Protein 2K2S (pdb70)

Foldseek 3Di:
DFWDFDFKDKDKAFQQKKKKKWFFFQWKWKAWAFWWIWICNLQVQWIFIAQHDDGGTDIDGHQRFPGTKMWMWHHHAFAWIKIKIKGHHPVNGTDIDIDIGHGSPGGGMIMMMIGRSPGRMGMDMGGDDDDDDDDD/DPDDDDQVVVQAQNDVFFDDKAADPVGIDHGTDPQWDWAADPVGHIYIDGDDPND

Structure (mmCIF, N/CA/C/O backbone):
data_2K2S
#
_entry.id   2K2S
#
loop_
_entity.id
_entity.type
_entity.pdbx_description
1 polymer 'Micronemal protein 1'
2 polymer 'Micronemal protein 6'
#
loop_
_atom_site.group_PDB
_atom_site.id
_atom_site.type_symbol
_atom_site.label_atom_id
_atom_site.label_alt_id
_atom_site.label_comp_id
_atom_site.label_asym_id
_atom_site.label_entity_id
_atom_site.label_seq_id
_atom_site.pdbx_PDB_ins_code
_atom_site.Cartn_x
_atom_site.Cartn_y
_atom_site.Cartn_z
_atom_site.occupancy
_atom_site.B_iso_or_equiv
_atom_site.auth_seq_id
_atom_site.auth_comp_id
_atom_site.auth_asym_id
_atom_site.auth_atom_id
_atom_site.pdbx_PDB_model_num
ATOM 1 N N . LYS A 1 1 ? -10.634 -8.930 -14.684 1.00 1.00 1 LYS A N 1
ATOM 2 C CA . LYS A 1 1 ? -10.567 -8.527 -13.263 1.00 0.75 1 LYS A CA 1
ATOM 3 C C . LYS A 1 1 ? -11.096 -9.633 -12.370 1.00 0.67 1 LYS A C 1
ATOM 4 O O . LYS A 1 1 ? -12.036 -10.342 -12.736 1.00 0.82 1 LYS A O 1
ATOM 25 N N . THR A 1 2 ? -10.494 -9.779 -11.203 1.00 0.53 2 THR A N 1
ATOM 26 C CA . THR A 1 2 ? -10.931 -10.770 -10.245 1.00 0.54 2 THR A CA 1
ATOM 27 C C . THR A 1 2 ? -11.927 -10.159 -9.281 1.00 0.54 2 THR A C 1
ATOM 28 O O . THR A 1 2 ? -11.552 -9.553 -8.293 1.00 0.72 2 THR A O 1
ATOM 39 N N . GLU A 1 3 ? -13.194 -10.319 -9.555 1.00 0.48 3 GLU A N 1
ATOM 40 C CA . GLU A 1 3 ? -14.208 -9.733 -8.711 1.00 0.47 3 GLU A CA 1
ATOM 41 C C . GLU A 1 3 ? -14.565 -10.671 -7.578 1.00 0.49 3 GLU A C 1
ATOM 42 O O . GLU A 1 3 ? -15.108 -11.755 -7.787 1.00 0.54 3 GLU A O 1
ATOM 54 N N . ILE A 1 4 ? -14.226 -10.244 -6.375 1.00 0.45 4 ILE A N 1
ATOM 55 C CA . ILE A 1 4 ? -14.378 -11.064 -5.198 1.00 0.50 4 ILE A CA 1
ATOM 56 C C . ILE A 1 4 ? -15.815 -11.016 -4.698 1.00 0.61 4 ILE A C 1
ATOM 57 O O . ILE A 1 4 ? -16.499 -12.037 -4.665 1.00 1.14 4 ILE A O 1
ATOM 73 N N . HIS A 1 5 ? -16.264 -9.816 -4.332 1.00 0.41 5 HIS A N 1
ATOM 74 C CA . HIS A 1 5 ? -17.602 -9.614 -3.777 1.00 0.46 5 HIS A CA 1
ATOM 75 C C . HIS A 1 5 ? -17.822 -10.514 -2.572 1.00 0.59 5 HIS A C 1
ATOM 76 O O . HIS A 1 5 ? -18.748 -11.325 -2.550 1.00 1.19 5 HIS A O 1
ATOM 91 N N . GLY A 1 6 ? -16.967 -10.377 -1.584 1.00 0.49 6 GLY A N 1
ATOM 92 C CA . GLY A 1 6 ? -17.070 -11.208 -0.411 1.00 0.53 6 GLY A CA 1
ATOM 93 C C . GLY A 1 6 ? -16.475 -10.529 0.796 1.00 0.72 6 GLY A C 1
ATOM 94 O O . GLY A 1 6 ? -16.377 -9.305 0.822 1.00 1.61 6 GLY A O 1
ATOM 98 N N . ASP A 1 7 ? -16.070 -11.306 1.789 1.00 0.45 7 ASP A N 1
ATOM 99 C CA . ASP A 1 7 ? -15.528 -10.737 3.020 1.00 0.40 7 ASP A CA 1
ATOM 100 C C . ASP A 1 7 ? -14.017 -10.871 3.079 1.00 0.37 7 ASP A C 1
ATOM 101 O O . ASP A 1 7 ? -13.354 -10.170 3.846 1.00 0.40 7 ASP A O 1
ATOM 110 N N . SER A 1 8 ? -13.474 -11.752 2.264 1.00 0.38 8 SER A N 1
ATOM 111 C CA . SER A 1 8 ? -12.035 -11.971 2.230 1.00 0.39 8 SER A CA 1
ATOM 112 C C . SER A 1 8 ? -11.615 -12.647 0.942 1.00 0.49 8 SER A C 1
ATOM 113 O O . SER A 1 8 ? -12.422 -13.287 0.265 1.00 0.68 8 SER A O 1
ATOM 121 N N . THR A 1 9 ? -10.351 -12.475 0.607 1.00 0.39 9 THR A N 1
ATOM 122 C CA . THR A 1 9 ? -9.788 -13.048 -0.588 1.00 0.50 9 THR A CA 1
ATOM 123 C C . THR A 1 9 ? -8.295 -13.266 -0.389 1.00 0.52 9 THR A C 1
ATOM 124 O O . THR A 1 9 ? -7.711 -12.745 0.560 1.00 0.56 9 THR A O 1
ATOM 135 N N . LYS A 1 10 ? -7.688 -14.046 -1.258 1.00 0.55 10 LYS A N 1
ATOM 136 C CA . LYS A 1 10 ? -6.267 -14.313 -1.170 1.00 0.53 10 LYS A CA 1
ATOM 137 C C . LYS A 1 10 ? -5.632 -14.319 -2.547 1.00 0.58 10 LYS A C 1
ATOM 138 O O . LYS A 1 10 ? -6.159 -14.907 -3.494 1.00 0.72 10 LYS A O 1
ATOM 157 N N . ALA A 1 11 ? -4.502 -13.652 -2.642 1.00 0.49 11 ALA A N 1
ATOM 158 C CA . ALA A 1 11 ? -3.778 -13.531 -3.886 1.00 0.48 11 ALA A CA 1
ATOM 159 C C . ALA A 1 11 ? -2.378 -14.062 -3.723 1.00 0.40 11 ALA A C 1
ATOM 160 O O . ALA A 1 11 ? -1.910 -14.285 -2.612 1.00 0.40 11 ALA A O 1
ATOM 167 N N . THR A 1 12 ? -1.712 -14.249 -4.829 1.00 0.37 12 THR A N 1
ATOM 168 C CA . THR A 1 12 ? -0.347 -14.688 -4.806 1.00 0.33 12 THR A CA 1
ATOM 169 C C . THR A 1 12 ? 0.551 -13.543 -5.210 1.00 0.30 12 THR A C 1
ATOM 170 O O . THR A 1 12 ? 0.528 -13.088 -6.355 1.00 0.34 12 THR A O 1
ATOM 181 N N . LEU A 1 13 ? 1.327 -13.077 -4.260 1.00 0.29 13 LEU A N 1
ATOM 182 C CA . LEU A 1 13 ? 2.258 -12.010 -4.502 1.00 0.31 13 LEU A CA 1
ATOM 183 C C . LEU A 1 13 ? 3.520 -12.607 -5.067 1.00 0.37 13 LEU A C 1
ATOM 184 O O . LEU A 1 13 ? 3.797 -13.787 -4.858 1.00 0.64 13 LEU A O 1
ATOM 200 N N . GLU A 1 14 ? 4.256 -11.821 -5.807 1.00 0.24 14 GLU A N 1
ATOM 201 C CA . GLU A 1 14 ? 5.532 -12.250 -6.293 1.00 0.27 14 GLU A CA 1
ATOM 202 C C . GLU A 1 14 ? 6.439 -11.059 -6.445 1.00 0.27 14 GLU A C 1
ATOM 203 O O . GLU A 1 14 ? 6.007 -9.969 -6.813 1.00 0.28 14 GLU A O 1
ATOM 215 N N . GLU A 1 15 ? 7.681 -11.277 -6.103 1.00 0.29 15 GLU A N 1
ATOM 216 C CA . GLU A 1 15 ? 8.726 -10.303 -6.286 1.00 0.32 15 GLU A CA 1
ATOM 217 C C . GLU A 1 15 ? 8.810 -9.939 -7.775 1.00 0.26 15 GLU A C 1
ATOM 218 O O . GLU A 1 15 ? 9.182 -10.781 -8.589 1.00 0.31 15 GLU A O 1
ATOM 230 N N . GLY A 1 16 ? 8.440 -8.707 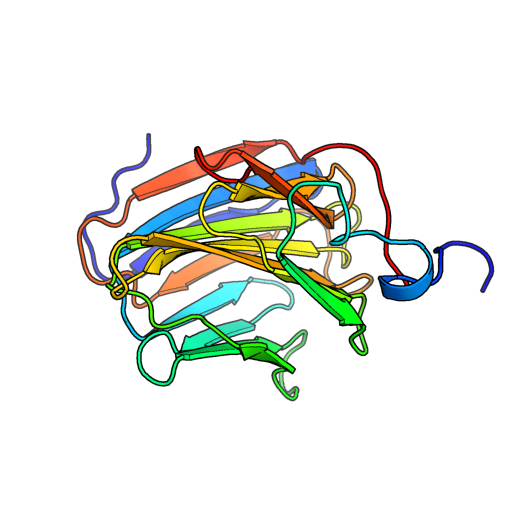-8.143 1.00 0.25 16 GLY A N 1
ATOM 231 C CA . GLY A 1 16 ? 8.329 -8.380 -9.550 1.00 0.26 16 GLY A CA 1
ATOM 232 C C . GLY A 1 16 ? 6.881 -8.237 -9.986 1.00 0.25 16 GLY A C 1
ATOM 233 O O . GLY A 1 16 ? 6.598 -7.870 -11.126 1.00 0.31 16 GLY A O 1
ATOM 237 N N . GLN A 1 17 ? 5.962 -8.520 -9.072 1.00 0.22 17 GLN A N 1
ATOM 238 C CA . GLN A 1 17 ? 4.538 -8.353 -9.323 1.00 0.23 17 GLN A CA 1
ATOM 239 C C . GLN A 1 17 ? 3.888 -7.545 -8.214 1.00 0.22 17 GLN A C 1
ATOM 240 O O . GLN A 1 17 ? 4.436 -7.413 -7.117 1.00 0.27 17 GLN A O 1
ATOM 254 N N . GLN A 1 18 ? 2.726 -7.000 -8.517 1.00 0.21 18 GLN A N 1
ATOM 255 C CA . GLN A 1 18 ? 1.932 -6.275 -7.541 1.00 0.21 18 GLN A CA 1
ATOM 256 C C . GLN A 1 18 ? 0.544 -6.907 -7.456 1.00 0.21 18 GLN A C 1
ATOM 257 O O . GLN A 1 18 ? 0.133 -7.634 -8.358 1.00 0.41 18 GLN A O 1
ATOM 271 N N . LEU A 1 19 ? -0.170 -6.628 -6.381 1.00 0.17 19 LEU A N 1
ATOM 272 C CA . LEU A 1 19 ? -1.542 -7.095 -6.227 1.00 0.21 19 LEU A CA 1
ATOM 273 C C . LEU A 1 19 ? -2.439 -5.937 -5.863 1.00 0.24 19 LEU A C 1
ATOM 274 O O . LEU A 1 19 ? -2.298 -5.369 -4.789 1.00 0.39 19 LEU A O 1
ATOM 290 N N . THR A 1 20 ? -3.355 -5.587 -6.734 1.00 0.19 20 THR A N 1
ATOM 291 C CA . THR A 1 20 ? -4.267 -4.501 -6.447 1.00 0.22 20 THR A CA 1
ATOM 292 C C . THR A 1 20 ? -5.632 -5.025 -6.026 1.00 0.20 20 THR A C 1
ATOM 293 O O . THR A 1 20 ? -6.185 -5.925 -6.647 1.00 0.31 20 THR A O 1
ATOM 304 N N . LEU A 1 21 ? -6.156 -4.464 -4.958 1.00 0.19 21 LEU A N 1
ATOM 305 C CA . LEU A 1 21 ? -7.470 -4.817 -4.476 1.00 0.20 21 LEU A CA 1
ATOM 306 C C . LEU A 1 21 ? -8.370 -3.602 -4.406 1.00 0.18 21 LEU A C 1
ATOM 307 O O . LEU A 1 21 ? -8.122 -2.690 -3.626 1.00 0.35 21 LEU A O 1
ATOM 323 N N . THR A 1 22 ? -9.409 -3.592 -5.207 1.00 0.25 22 THR A N 1
ATOM 324 C CA . THR A 1 22 ? -10.431 -2.584 -5.071 1.00 0.24 22 THR A CA 1
ATOM 325 C C . THR A 1 22 ? -11.546 -3.124 -4.186 1.00 0.24 22 THR A C 1
ATOM 326 O O . THR A 1 22 ? -12.391 -3.895 -4.634 1.00 0.29 22 THR A O 1
ATOM 337 N N . PHE A 1 23 ? -11.525 -2.734 -2.930 1.00 0.22 23 PHE A N 1
ATOM 338 C CA . PHE A 1 23 ? -12.500 -3.203 -1.958 1.00 0.22 23 PHE A CA 1
ATOM 339 C C . PHE A 1 23 ? -13.193 -2.014 -1.327 1.00 0.20 23 PHE A C 1
ATOM 340 O O . PHE A 1 23 ? -12.776 -0.870 -1.515 1.00 0.22 23 PHE A O 1
ATOM 357 N N . ILE A 1 24 ? -14.251 -2.278 -0.595 1.00 0.19 24 ILE A N 1
ATOM 358 C CA . ILE A 1 24 ? -14.909 -1.241 0.165 1.00 0.16 24 ILE A CA 1
ATOM 359 C C . ILE A 1 24 ? -14.985 -1.656 1.619 1.00 0.15 24 ILE A C 1
ATOM 360 O O . ILE A 1 24 ? -15.810 -2.484 2.005 1.00 0.18 24 ILE A O 1
ATOM 376 N N . SER A 1 25 ? -14.103 -1.091 2.417 1.00 0.14 25 SER A N 1
ATOM 377 C CA . SER A 1 25 ? -13.999 -1.465 3.807 1.00 0.15 25 SER A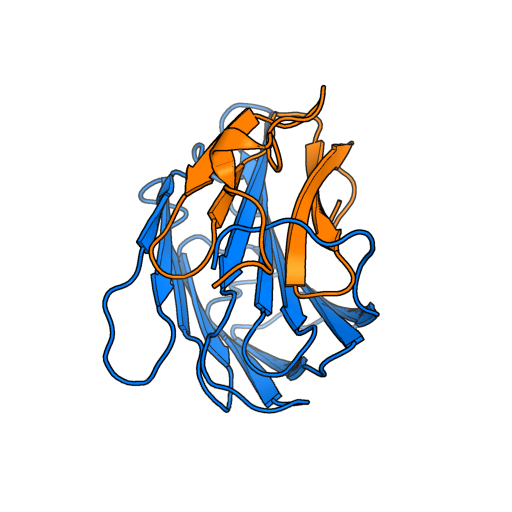 CA 1
ATOM 378 C C . SER A 1 25 ? -13.891 -0.228 4.678 1.00 0.14 25 SER A C 1
ATOM 379 O O . SER A 1 25 ? -13.728 0.888 4.186 1.00 0.18 25 SER A O 1
ATOM 387 N N . THR A 1 26 ? -13.986 -0.442 5.973 1.00 0.17 26 THR A N 1
ATOM 388 C CA . THR A 1 26 ? -13.783 0.611 6.938 1.00 0.18 26 THR A CA 1
ATOM 389 C C . THR A 1 26 ? -12.748 0.199 7.973 1.00 0.21 26 THR A C 1
ATOM 390 O O . THR A 1 26 ? -12.365 0.992 8.834 1.00 0.38 26 THR A O 1
ATOM 401 N N . LYS A 1 27 ? -12.283 -1.041 7.860 1.00 0.26 27 LYS A N 1
ATOM 402 C CA . LYS A 1 27 ? -11.287 -1.575 8.770 1.00 0.22 27 LYS A CA 1
ATOM 403 C C . LYS A 1 27 ? -10.801 -2.923 8.249 1.00 0.19 27 LYS A C 1
ATOM 404 O O . LYS A 1 27 ? -11.121 -3.974 8.806 1.00 0.23 27 LYS A O 1
ATOM 423 N N . LEU A 1 28 ? -10.042 -2.883 7.172 1.00 0.16 28 LEU A N 1
ATOM 424 C CA . LEU A 1 28 ? -9.575 -4.092 6.518 1.00 0.17 28 LEU A CA 1
ATOM 425 C C . LEU A 1 28 ? -8.240 -4.546 7.099 1.00 0.18 28 LEU A C 1
ATOM 426 O O . LEU A 1 28 ? -7.325 -3.744 7.270 1.00 0.25 28 LEU A O 1
ATOM 442 N N . ASP A 1 29 ? -8.127 -5.831 7.387 1.00 0.23 29 ASP A N 1
ATOM 443 C CA . ASP A 1 29 ? -6.895 -6.380 7.936 1.00 0.30 29 ASP A CA 1
ATOM 444 C C . ASP A 1 29 ? -6.363 -7.474 7.031 1.00 0.27 29 ASP A C 1
ATOM 445 O O . ASP A 1 29 ? -7.077 -8.413 6.681 1.00 0.27 29 ASP A O 1
ATOM 454 N N . VAL A 1 30 ? -5.114 -7.349 6.624 1.00 0.32 30 VAL A N 1
ATOM 455 C CA . VAL A 1 30 ? -4.542 -8.323 5.716 1.00 0.30 30 VAL A CA 1
ATOM 456 C C . VAL A 1 30 ? -3.196 -8.807 6.220 1.00 0.28 30 VAL A C 1
ATOM 457 O O . VAL A 1 30 ? -2.506 -8.112 6.970 1.00 0.29 30 VAL A O 1
ATOM 470 N N . ALA A 1 31 ? -2.842 -10.000 5.795 1.00 0.28 31 ALA A N 1
ATOM 471 C CA . ALA A 1 31 ? -1.583 -10.606 6.158 1.00 0.25 31 ALA A CA 1
ATOM 472 C C . ALA A 1 31 ? -1.012 -11.358 4.970 1.00 0.24 31 ALA A C 1
ATOM 473 O O . ALA A 1 31 ? -1.743 -11.959 4.183 1.00 0.29 31 ALA A O 1
ATOM 480 N N . VAL A 1 32 ? 0.291 -11.295 4.840 1.00 0.29 32 VAL A N 1
ATOM 481 C CA . VAL A 1 32 ? 0.990 -11.909 3.727 1.00 0.30 32 VAL A CA 1
ATOM 482 C C . VAL A 1 32 ? 1.736 -13.164 4.187 1.00 0.36 32 VAL A C 1
ATOM 483 O O . VAL A 1 32 ? 2.411 -13.151 5.216 1.00 0.43 32 VAL A O 1
ATOM 496 N N . GLY A 1 33 ? 1.593 -14.237 3.413 1.00 0.45 33 GLY A N 1
ATOM 497 C CA . GLY A 1 33 ? 2.157 -15.535 3.750 1.00 0.58 33 GLY A CA 1
ATOM 498 C C . GLY A 1 33 ? 3.669 -15.612 3.641 1.00 0.72 33 GLY A C 1
ATOM 499 O O . GLY A 1 33 ? 4.206 -16.334 2.798 1.00 1.09 33 GLY A O 1
ATOM 503 N N . SER A 1 34 ? 4.334 -14.861 4.494 1.00 1.60 34 SER A N 1
ATOM 504 C CA . SER A 1 34 ? 5.772 -14.917 4.669 1.00 1.88 34 SER A CA 1
ATOM 505 C C . SER A 1 34 ? 6.104 -14.012 5.842 1.00 1.09 34 SER A C 1
ATOM 506 O O . SER A 1 34 ? 6.430 -14.479 6.934 1.00 0.61 34 SER A O 1
ATOM 514 N N . CYS A 1 35 ? 5.983 -12.709 5.617 1.00 1.25 35 CYS A N 1
ATOM 515 C CA . CYS A 1 35 ? 5.904 -11.761 6.713 1.00 0.58 35 CYS A CA 1
ATOM 516 C C . CYS A 1 35 ? 5.321 -10.435 6.237 1.00 0.82 35 CYS A C 1
ATOM 517 O O . CYS A 1 35 ? 5.972 -9.665 5.548 1.00 1.94 35 CYS A O 1
ATOM 524 N N . HIS A 1 36 ? 4.081 -10.177 6.611 1.00 0.38 36 HIS A N 1
ATOM 525 C CA . HIS A 1 36 ? 3.470 -8.867 6.447 1.00 0.32 36 HIS A CA 1
ATOM 526 C C . HIS A 1 36 ? 2.092 -8.888 7.091 1.00 0.38 36 HIS A C 1
ATOM 527 O O . HIS A 1 36 ? 1.359 -9.854 6.895 1.00 0.81 36 HIS A O 1
ATOM 542 N N . SER A 1 37 ? 1.722 -7.863 7.824 1.00 0.22 37 SER A N 1
ATOM 543 C CA . SER A 1 37 ? 0.345 -7.747 8.302 1.00 0.26 37 SER A CA 1
ATOM 544 C C . SER A 1 37 ? -0.008 -6.285 8.516 1.00 0.24 37 SER A C 1
ATOM 545 O O . SER A 1 37 ? 0.850 -5.491 8.874 1.00 0.30 37 SER A O 1
ATOM 553 N N . LEU A 1 38 ? -1.252 -5.915 8.255 1.00 0.22 38 LEU A N 1
ATOM 554 C CA . LEU A 1 38 ? -1.673 -4.532 8.414 1.00 0.20 38 LEU A CA 1
ATOM 555 C C . LEU A 1 38 ? -3.148 -4.442 8.734 1.00 0.24 38 LEU A C 1
ATOM 556 O O . LEU A 1 38 ? -3.907 -5.386 8.509 1.00 0.39 38 LEU A O 1
ATOM 572 N N . VAL A 1 39 ? -3.535 -3.302 9.267 1.00 0.20 39 VAL A N 1
ATOM 573 C CA . VAL A 1 39 ? -4.920 -3.002 9.535 1.00 0.20 39 VAL A CA 1
ATOM 574 C C . VAL A 1 39 ? -5.234 -1.611 9.018 1.00 0.17 39 VAL A C 1
ATOM 575 O O . VAL A 1 39 ? -4.714 -0.613 9.523 1.00 0.18 39 VAL A O 1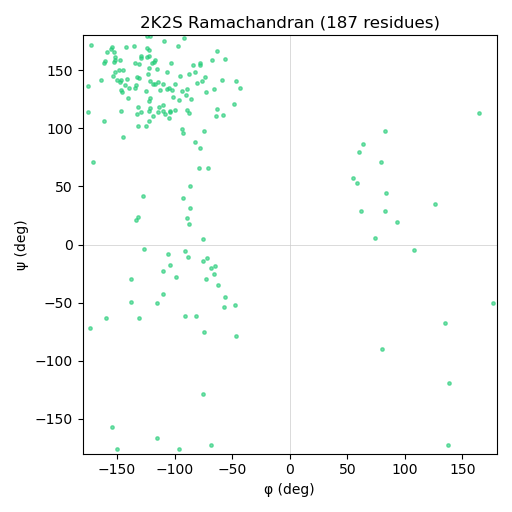
ATOM 588 N N . ALA A 1 40 ? -6.061 -1.548 8.000 1.00 0.16 40 ALA A N 1
ATOM 589 C CA . ALA A 1 40 ? -6.498 -0.283 7.457 1.00 0.16 40 ALA A CA 1
ATOM 590 C C . ALA A 1 40 ? -7.642 0.245 8.302 1.00 0.15 40 ALA A C 1
ATOM 591 O O . ALA A 1 40 ? -8.815 -0.009 8.019 1.00 0.17 40 ALA A O 1
ATOM 598 N N . ASN A 1 41 ? -7.289 0.975 9.343 1.00 0.15 41 ASN A N 1
ATOM 599 C CA . ASN A 1 41 ? -8.263 1.550 10.253 1.00 0.17 41 ASN A CA 1
ATOM 600 C C . ASN A 1 41 ? -8.870 2.799 9.640 1.00 0.16 41 ASN A C 1
ATOM 601 O O . ASN A 1 41 ? -8.682 3.910 10.133 1.00 0.17 41 ASN A O 1
ATOM 612 N N . PHE A 1 42 ? -9.605 2.593 8.555 1.00 0.16 42 PHE A N 1
ATOM 613 C CA . PHE A 1 42 ? -10.173 3.684 7.782 1.00 0.16 42 PHE A CA 1
ATOM 614 C C . PHE A 1 42 ? -11.044 4.590 8.647 1.00 0.20 42 PHE A C 1
ATOM 615 O O . PHE A 1 42 ? -10.935 5.809 8.581 1.00 0.27 42 PHE A O 1
ATOM 632 N N . LEU A 1 43 ? -11.894 3.977 9.463 1.00 0.20 43 LEU A N 1
ATOM 633 C CA . LEU A 1 43 ? -12.832 4.713 10.312 1.00 0.25 43 LEU A CA 1
ATOM 634 C C . LEU A 1 43 ? -12.124 5.695 11.234 1.00 0.28 43 LEU A C 1
ATOM 635 O O . LEU A 1 43 ? -12.455 6.878 11.259 1.00 0.31 43 LEU A O 1
ATOM 651 N N . ASP A 1 44 ? -11.155 5.199 11.994 1.00 0.32 44 ASP A N 1
ATOM 652 C CA . ASP A 1 44 ? -10.401 6.043 12.917 1.00 0.43 44 ASP A CA 1
ATOM 653 C C . ASP A 1 44 ? -9.530 7.008 12.129 1.00 0.45 44 ASP A C 1
ATOM 654 O O . ASP A 1 44 ? -9.107 8.053 12.622 1.00 0.58 44 ASP A O 1
ATOM 663 N N . GLY A 1 45 ? -9.301 6.643 10.876 1.00 0.38 45 GLY A N 1
ATOM 664 C CA . GLY A 1 45 ? -8.533 7.474 9.977 1.00 0.44 45 GLY A CA 1
ATOM 665 C C . GLY A 1 45 ? -7.046 7.267 10.130 1.00 0.30 45 GLY A C 1
ATOM 666 O O . GLY A 1 45 ? -6.278 8.229 10.155 1.00 0.25 45 GLY A O 1
ATOM 670 N N . PHE A 1 46 ? -6.626 6.015 10.229 1.00 0.28 46 PHE A N 1
ATOM 671 C CA . PHE A 1 46 ? -5.210 5.707 10.306 1.00 0.25 46 PHE A CA 1
ATOM 672 C C . PHE A 1 46 ? -4.933 4.322 9.741 1.00 0.22 46 PHE A C 1
ATOM 673 O O . PHE A 1 46 ? -5.777 3.437 9.797 1.00 0.22 46 PHE A O 1
ATOM 690 N N . LEU A 1 47 ? -3.765 4.159 9.159 1.00 0.22 47 LEU A N 1
ATOM 691 C CA . LEU A 1 47 ? -3.385 2.897 8.549 1.00 0.21 47 LEU A CA 1
ATOM 692 C C . LEU A 1 47 ? -2.225 2.268 9.302 1.00 0.21 47 LEU A C 1
ATOM 693 O O . LEU A 1 47 ? -1.121 2.797 9.297 1.00 0.25 47 LEU A O 1
ATOM 709 N N . LYS A 1 48 ? -2.478 1.135 9.933 1.00 0.20 48 LYS A N 1
ATOM 710 C CA . LYS A 1 48 ? -1.468 0.467 10.741 1.00 0.27 48 LYS A CA 1
ATOM 711 C C . LYS A 1 48 ? -0.919 -0.753 10.018 1.00 0.20 48 LYS A C 1
ATOM 712 O O . LYS A 1 48 ? -1.677 -1.525 9.452 1.00 0.19 48 LYS A O 1
ATOM 731 N N . PHE A 1 49 ? 0.395 -0.926 10.018 1.00 0.21 49 PHE A N 1
ATOM 732 C CA . PHE A 1 49 ? 0.999 -2.072 9.346 1.00 0.21 49 PHE A CA 1
ATOM 733 C C . PHE A 1 49 ? 2.261 -2.561 10.071 1.00 0.22 49 PHE A C 1
ATOM 734 O O . PHE A 1 49 ? 3.057 -1.761 10.557 1.00 0.25 49 PHE A O 1
ATOM 751 N N . GLN A 1 50 ? 2.440 -3.874 10.126 1.00 0.23 50 GLN A N 1
ATOM 752 C CA . GLN A 1 50 ? 3.631 -4.477 10.722 1.00 0.27 50 GLN A CA 1
ATOM 753 C C . GLN A 1 50 ? 4.351 -5.351 9.708 1.00 0.26 50 GLN A C 1
ATOM 754 O O . GLN A 1 50 ? 3.777 -5.749 8.688 1.00 0.26 50 GLN A O 1
ATOM 768 N N . THR A 1 51 ? 5.606 -5.651 9.992 1.00 0.30 51 THR A N 1
ATOM 769 C CA . THR A 1 51 ? 6.370 -6.570 9.175 1.00 0.27 51 THR A CA 1
ATOM 770 C C . THR A 1 51 ? 7.071 -7.612 10.041 1.00 0.41 51 THR A C 1
ATOM 771 O O . THR A 1 51 ? 8.084 -7.334 10.680 1.00 0.58 51 THR A O 1
ATOM 782 N N . GLY A 1 52 ? 6.497 -8.806 10.068 1.00 0.60 52 GLY A N 1
ATOM 783 C CA . GLY A 1 52 ? 7.020 -9.878 10.888 1.00 0.83 52 GLY A CA 1
ATOM 784 C C . GLY A 1 52 ? 5.897 -10.617 11.583 1.00 1.28 52 GLY A C 1
ATOM 785 O O . GLY A 1 52 ? 4.727 -10.369 11.292 1.00 1.80 52 GLY A O 1
ATOM 789 N N . SER A 1 53 ? 6.236 -11.524 12.486 1.00 1.68 53 SER A N 1
ATOM 790 C CA . SER A 1 53 ? 5.226 -12.252 13.240 1.00 2.47 53 SER A CA 1
ATOM 791 C C . SER A 1 53 ? 4.603 -11.340 14.299 1.00 2.50 53 SER A C 1
ATOM 792 O O . SER A 1 53 ? 3.487 -10.844 14.130 1.00 2.91 53 SER A O 1
ATOM 800 N N . ASN A 1 54 ? 5.337 -11.093 15.373 1.00 2.50 54 ASN A N 1
ATOM 801 C CA . ASN A 1 54 ? 4.888 -10.171 16.405 1.00 2.67 54 ASN A CA 1
ATOM 802 C C . ASN A 1 54 ? 5.670 -8.875 16.279 1.00 1.70 54 ASN A C 1
ATOM 803 O O . ASN A 1 54 ? 6.870 -8.833 16.552 1.00 2.19 54 ASN A O 1
ATOM 814 N N . SER A 1 55 ? 4.999 -7.831 15.835 1.00 1.06 55 SER A N 1
ATOM 815 C CA . SER A 1 55 ? 5.649 -6.554 15.600 1.00 0.75 55 SER A CA 1
ATOM 816 C C . SER A 1 55 ? 4.658 -5.417 15.772 1.00 0.64 55 SER A C 1
ATOM 817 O O . SER A 1 55 ? 3.443 -5.616 15.685 1.00 1.19 55 SER A O 1
ATOM 825 N N . ALA A 1 56 ? 5.190 -4.232 16.017 1.00 0.54 56 ALA A N 1
ATOM 826 C CA . ALA A 1 56 ? 4.381 -3.038 16.142 1.00 0.44 56 ALA A CA 1
ATOM 827 C C . ALA A 1 56 ? 4.021 -2.500 14.768 1.00 0.39 56 ALA A C 1
ATOM 828 O O . ALA A 1 56 ? 4.848 -2.494 13.854 1.00 0.47 56 ALA A O 1
ATOM 835 N N . PHE A 1 57 ? 2.785 -2.063 14.630 1.00 0.29 57 PHE A N 1
ATOM 836 C CA . PHE A 1 57 ? 2.299 -1.536 13.367 1.00 0.25 57 PHE A CA 1
ATOM 837 C C . PHE A 1 57 ? 2.534 -0.026 13.305 1.00 0.26 57 PHE A C 1
ATOM 838 O O . PHE A 1 57 ? 2.153 0.694 14.230 1.00 0.30 57 PHE A O 1
ATOM 855 N N . ASP A 1 58 ? 3.154 0.460 12.230 1.00 0.26 58 ASP A N 1
ATOM 856 C CA . ASP A 1 58 ? 3.274 1.905 12.034 1.00 0.31 58 ASP A CA 1
ATOM 857 C C . ASP A 1 58 ? 1.943 2.428 11.537 1.00 0.28 58 ASP A C 1
ATOM 858 O O . ASP A 1 58 ? 1.181 1.686 10.922 1.00 0.33 58 ASP A O 1
ATOM 867 N N . VAL A 1 59 ? 1.663 3.690 11.786 1.00 0.28 59 VAL A N 1
ATOM 868 C CA . VAL A 1 59 ? 0.431 4.291 11.321 1.00 0.25 59 VAL A CA 1
ATOM 869 C C . VAL A 1 59 ? 0.702 5.336 10.259 1.00 0.23 59 VAL A C 1
ATOM 870 O O . VAL A 1 59 ? 1.587 6.182 10.405 1.00 0.28 59 VAL A O 1
ATOM 883 N N . VAL A 1 60 ? -0.057 5.263 9.190 1.00 0.19 60 VAL A N 1
ATOM 884 C CA . VAL A 1 60 ? -0.158 6.363 8.268 1.00 0.25 60 VAL A CA 1
ATOM 885 C C . VAL A 1 60 ? -1.566 6.915 8.319 1.00 0.20 60 VAL A C 1
ATOM 886 O O . VAL A 1 60 ? -2.538 6.207 8.065 1.00 0.23 60 VAL A O 1
ATOM 899 N N . GLU A 1 61 ? -1.665 8.170 8.714 1.00 0.20 61 GLU A N 1
ATOM 900 C CA . GLU A 1 61 ? -2.946 8.816 8.905 1.00 0.20 61 GLU A CA 1
ATOM 901 C C . GLU A 1 61 ? -3.749 8.805 7.620 1.00 0.21 61 GLU A C 1
ATOM 902 O O . GLU A 1 61 ? -3.205 8.932 6.526 1.00 0.34 61 GLU A O 1
ATOM 914 N N . VAL 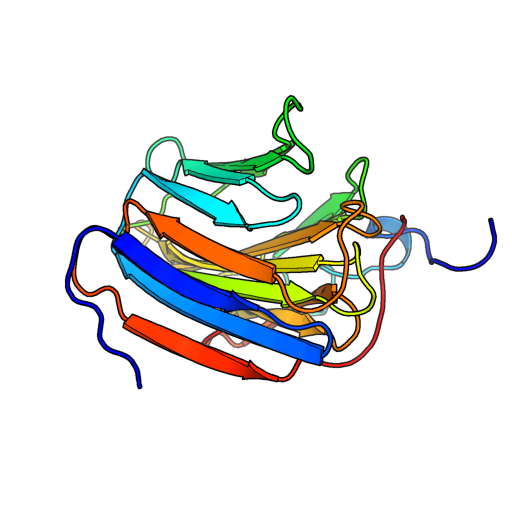A 1 62 ? -5.035 8.596 7.765 1.00 0.26 62 VAL A N 1
ATOM 915 C CA . VAL A 1 62 ? -5.936 8.543 6.636 1.00 0.29 62 VAL A CA 1
ATOM 916 C C . VAL A 1 62 ? -6.915 9.711 6.705 1.00 0.25 62 VAL A C 1
ATOM 917 O O . VAL A 1 62 ? -7.416 10.048 7.777 1.00 0.33 62 VAL A O 1
ATOM 930 N N . GLU A 1 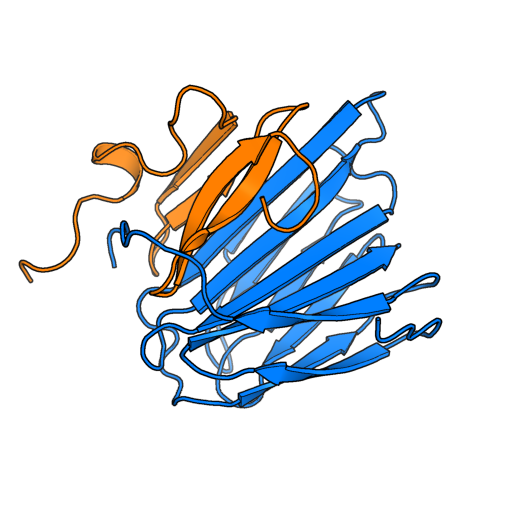63 ? -7.198 10.314 5.560 1.00 0.28 63 GLU A N 1
ATOM 931 C CA . GLU A 1 63 ? -7.960 11.554 5.506 1.00 0.34 63 GLU A CA 1
ATOM 932 C C . GLU A 1 63 ? -9.465 11.281 5.467 1.00 0.27 63 GLU A C 1
ATOM 933 O O . GLU A 1 63 ? -10.177 11.819 4.613 1.00 0.35 63 GLU A O 1
ATOM 945 N N . GLU A 1 64 ? -9.931 10.449 6.396 1.00 0.26 64 GLU A N 1
ATOM 946 C CA . GLU A 1 64 ? -11.351 10.091 6.512 1.00 0.28 64 GLU A CA 1
ATOM 947 C C . GLU A 1 64 ? -11.881 9.421 5.239 1.00 0.25 64 GLU A C 1
ATOM 948 O O . GLU A 1 64 ? -12.524 10.069 4.405 1.00 0.29 64 GLU A O 1
ATOM 960 N N . PRO A 1 65 ? -11.607 8.114 5.066 1.00 0.21 65 PRO A N 1
ATOM 961 C CA . PRO A 1 65 ? -12.142 7.342 3.945 1.00 0.23 65 PRO A CA 1
ATOM 962 C C . PRO A 1 65 ? -13.652 7.157 4.042 1.00 0.22 65 PRO A C 1
ATOM 963 O O . PRO A 1 65 ? -14.240 7.265 5.115 1.00 0.36 65 PRO A O 1
ATOM 974 N N . ALA A 1 66 ? -14.258 6.867 2.906 1.00 0.19 66 ALA A N 1
ATOM 975 C CA . ALA A 1 66 ? -15.691 6.661 2.811 1.00 0.23 66 ALA A CA 1
ATOM 976 C C . ALA A 1 66 ? -16.023 5.186 2.644 1.00 0.25 66 ALA A C 1
ATOM 977 O O . ALA A 1 66 ? -17.188 4.795 2.688 1.00 0.39 66 ALA A O 1
ATOM 984 N N . GLY A 1 67 ? -14.996 4.373 2.439 1.00 0.18 67 GLY A N 1
ATOM 985 C CA . GLY A 1 67 ? -15.205 2.960 2.191 1.00 0.20 67 GLY A CA 1
ATOM 986 C C . GLY A 1 67 ? -14.362 2.451 1.035 1.00 0.18 67 GLY A C 1
ATOM 987 O O . GLY A 1 67 ? -13.465 1.634 1.245 1.00 0.18 67 GLY A O 1
ATOM 991 N N . PRO A 1 68 ? -14.646 2.904 -0.205 1.00 0.19 68 PRO A N 1
ATOM 992 C CA . PRO A 1 68 ? -13.864 2.537 -1.391 1.00 0.21 68 PRO A CA 1
ATOM 993 C C . PRO A 1 68 ? -12.365 2.699 -1.174 1.00 0.19 68 PRO A C 1
ATOM 994 O O . PRO A 1 68 ? -11.890 3.798 -0.882 1.00 0.21 68 PRO A O 1
ATOM 1005 N N . ALA A 1 69 ? -11.634 1.609 -1.318 1.00 0.19 69 ALA A N 1
ATOM 1006 C CA . ALA A 1 69 ? -10.196 1.615 -1.126 1.00 0.19 69 ALA A CA 1
ATOM 1007 C C . ALA A 1 69 ? -9.518 0.614 -2.057 1.00 0.19 69 ALA A C 1
ATOM 1008 O O . ALA A 1 69 ? -10.027 -0.478 -2.298 1.00 0.25 69 ALA A O 1
ATOM 1015 N N . VAL A 1 70 ? -8.390 1.018 -2.601 1.00 0.15 70 VAL A N 1
ATOM 1016 C CA . VAL A 1 70 ? -7.574 0.162 -3.437 1.00 0.16 70 VAL A CA 1
ATOM 1017 C C . VAL A 1 70 ? -6.285 -0.178 -2.690 1.00 0.16 70 VAL A C 1
ATOM 1018 O O . VAL A 1 70 ? -5.505 0.704 -2.358 1.00 0.29 70 VAL A O 1
ATOM 1031 N N . LEU A 1 71 ? -6.093 -1.446 -2.365 1.00 0.16 71 LEU A N 1
ATOM 1032 C CA . LEU A 1 71 ? -4.885 -1.864 -1.667 1.00 0.19 71 LEU A CA 1
ATOM 1033 C C . LEU A 1 71 ? -4.022 -2.679 -2.599 1.00 0.21 71 LEU A C 1
ATOM 1034 O O . LEU A 1 71 ? -4.426 -3.720 -3.103 1.00 0.33 71 LEU A O 1
ATOM 1050 N N . THR A 1 72 ? -2.834 -2.180 -2.818 1.00 0.21 72 THR A N 1
ATOM 1051 C CA . THR A 1 72 ? -1.908 -2.760 -3.745 1.00 0.24 72 THR A CA 1
ATOM 1052 C C . THR A 1 72 ? -0.655 -3.228 -3.019 1.00 0.24 72 THR A C 1
ATOM 1053 O O . THR A 1 72 ? -0.145 -2.542 -2.138 1.00 0.40 72 THR A O 1
ATOM 1064 N N . ILE A 1 73 ? -0.172 -4.393 -3.393 1.00 0.23 73 ILE A N 1
ATOM 1065 C CA . ILE A 1 73 ? 0.950 -5.016 -2.719 1.00 0.21 73 ILE A CA 1
ATOM 1066 C C . ILE A 1 73 ? 1.987 -5.505 -3.720 1.00 0.19 73 ILE A C 1
ATOM 1067 O O . ILE A 1 73 ? 1.693 -6.351 -4.552 1.00 0.24 73 ILE A O 1
ATOM 1083 N N . GLY A 1 74 ? 3.191 -4.965 -3.641 1.00 0.24 74 GLY A N 1
ATOM 1084 C CA . GLY A 1 74 ? 4.236 -5.363 -4.560 1.00 0.22 74 GLY A CA 1
ATOM 1085 C C . GLY A 1 74 ? 5.553 -5.610 -3.859 1.00 0.22 74 GLY A C 1
ATOM 1086 O O . GLY A 1 74 ? 5.965 -4.821 -3.014 1.00 0.30 74 GLY A O 1
ATOM 1090 N N . LEU A 1 75 ? 6.208 -6.707 -4.205 1.00 0.23 75 LEU A N 1
ATOM 1091 C CA . LEU A 1 75 ? 7.511 -7.041 -3.631 1.00 0.24 75 LEU A CA 1
ATOM 1092 C C . LEU A 1 75 ? 8.587 -6.898 -4.701 1.00 0.26 75 LEU A C 1
ATOM 1093 O O . LEU A 1 75 ? 8.370 -7.303 -5.838 1.00 0.28 75 LEU A O 1
ATOM 1109 N N . GLY A 1 76 ? 9.741 -6.335 -4.355 1.00 0.31 76 GLY A N 1
ATOM 1110 C CA . GLY A 1 76 ? 10.763 -6.108 -5.367 1.00 0.39 76 GLY A CA 1
ATOM 1111 C C . GLY A 1 76 ? 12.147 -6.576 -4.966 1.00 0.40 76 GLY A C 1
ATOM 1112 O O . GLY A 1 76 ? 13.146 -6.069 -5.475 1.00 0.49 76 GLY A O 1
ATOM 1116 N N . HIS A 1 77 ? 12.204 -7.523 -4.042 1.00 0.44 77 HIS A N 1
ATOM 1117 C CA . HIS A 1 77 ? 13.457 -8.189 -3.674 1.00 0.54 77 HIS A CA 1
ATOM 1118 C C . HIS A 1 77 ? 13.151 -9.505 -3.004 1.00 0.67 77 HIS A C 1
ATOM 1119 O O . HIS A 1 77 ? 13.489 -10.583 -3.493 1.00 1.28 77 HIS A O 1
ATOM 1134 N N . LYS A 1 78 ? 12.495 -9.375 -1.871 1.00 0.37 78 LYS A N 1
ATOM 1135 C CA . LYS A 1 78 ? 12.227 -10.475 -0.977 1.00 0.35 78 LYS A CA 1
ATOM 1136 C C . LYS A 1 78 ? 11.532 -9.919 0.247 1.00 0.31 78 LYS A C 1
ATOM 1137 O O . LYS A 1 78 ? 10.478 -10.386 0.647 1.00 0.31 78 LYS A O 1
ATOM 1156 N N . GLY A 1 79 ? 12.121 -8.883 0.810 1.00 0.32 79 GLY A N 1
ATOM 1157 C CA . GLY A 1 79 ? 11.519 -8.219 1.930 1.00 0.31 79 GLY A CA 1
ATOM 1158 C C . GLY A 1 79 ? 11.018 -6.852 1.557 1.00 0.27 79 GLY A C 1
ATOM 1159 O O . GLY A 1 79 ? 10.141 -6.311 2.219 1.00 0.38 79 GLY A O 1
ATOM 1163 N N . ARG A 1 80 ? 11.580 -6.285 0.498 1.00 0.27 80 ARG A N 1
ATOM 1164 C CA . ARG A 1 80 ? 11.215 -4.942 0.090 1.00 0.31 80 ARG A CA 1
ATOM 1165 C C . ARG A 1 80 ? 9.844 -4.940 -0.562 1.00 0.21 80 ARG A C 1
ATOM 1166 O O . ARG A 1 80 ? 9.708 -5.268 -1.742 1.00 0.35 80 ARG A O 1
ATOM 1187 N N . LEU A 1 81 ? 8.834 -4.595 0.223 1.00 0.28 81 LEU A N 1
ATOM 1188 C CA . LEU A 1 81 ? 7.466 -4.574 -0.257 1.00 0.27 81 LEU A CA 1
ATOM 1189 C C . LEU A 1 81 ? 6.898 -3.165 -0.240 1.00 0.24 81 LEU A C 1
ATOM 1190 O O . LEU A 1 81 ? 7.289 -2.335 0.580 1.00 0.32 81 LEU A O 1
ATOM 1206 N N . ALA A 1 82 ? 5.973 -2.913 -1.139 1.00 0.22 82 ALA A N 1
ATOM 1207 C CA . ALA A 1 82 ? 5.291 -1.634 -1.217 1.00 0.26 82 ALA A CA 1
ATOM 1208 C C . ALA A 1 82 ? 3.792 -1.853 -1.151 1.00 0.24 82 ALA A C 1
ATOM 1209 O O . ALA A 1 82 ? 3.256 -2.724 -1.842 1.00 0.32 82 ALA A O 1
ATOM 1216 N N . VAL A 1 83 ? 3.121 -1.085 -0.316 1.00 0.21 83 VAL A N 1
ATOM 1217 C CA . VAL A 1 83 ? 1.681 -1.192 -0.185 1.00 0.21 83 VAL A CA 1
ATOM 1218 C C . VAL A 1 83 ? 1.013 0.123 -0.510 1.00 0.19 83 VAL A C 1
ATOM 1219 O O . VAL A 1 83 ? 1.241 1.130 0.156 1.00 0.25 83 VAL A O 1
ATOM 1232 N N . VAL A 1 84 ? 0.200 0.091 -1.540 1.00 0.23 84 VAL A N 1
ATOM 1233 C CA . VAL A 1 84 ? -0.548 1.247 -1.974 1.00 0.26 84 VAL A CA 1
ATOM 1234 C C . VAL A 1 84 ? -1.988 1.139 -1.490 1.00 0.21 84 VAL A C 1
ATOM 1235 O O . VAL A 1 84 ? -2.635 0.127 -1.709 1.00 0.32 84 VAL A O 1
ATOM 1248 N N . LEU A 1 85 ? -2.477 2.156 -0.810 1.00 0.18 85 LEU A N 1
ATOM 1249 C CA . LEU A 1 85 ? -3.876 2.206 -0.439 1.00 0.18 85 LEU A CA 1
ATOM 1250 C C . LEU A 1 85 ? -4.498 3.468 -0.997 1.00 0.18 85 LEU A C 1
ATOM 1251 O O . LEU A 1 85 ? -4.063 4.573 -0.704 1.00 0.24 85 LEU A O 1
ATOM 1267 N N . ASP A 1 86 ? -5.537 3.290 -1.769 1.00 0.20 86 ASP A N 1
ATOM 1268 C CA . ASP A 1 86 ? -6.214 4.407 -2.396 1.00 0.21 86 ASP A CA 1
ATOM 1269 C C . ASP A 1 86 ? -7.647 4.445 -1.898 1.00 0.27 86 ASP A C 1
ATOM 1270 O O . ASP A 1 86 ? -8.443 3.592 -2.256 1.00 0.54 86 ASP A O 1
ATOM 1279 N N . TYR A 1 87 ? -7.990 5.440 -1.104 1.00 0.16 87 TYR A N 1
ATOM 1280 C CA . TYR A 1 87 ? -9.300 5.465 -0.469 1.00 0.15 87 TYR A CA 1
ATOM 1281 C C . TYR A 1 87 ? -10.107 6.682 -0.906 1.00 0.16 87 TYR A C 1
ATOM 1282 O O . TYR A 1 87 ? -9.589 7.793 -1.021 1.00 0.20 87 TYR A O 1
ATOM 1300 N N . THR A 1 88 ? -11.381 6.465 -1.157 1.00 0.18 88 THR A N 1
ATOM 1301 C CA . THR A 1 88 ? -12.296 7.557 -1.412 1.00 0.21 88 THR A CA 1
ATOM 1302 C C . THR A 1 88 ? -12.575 8.285 -0.102 1.00 0.21 88 THR A C 1
ATOM 1303 O O . THR A 1 88 ? -12.842 7.649 0.908 1.00 0.24 88 THR A O 1
ATOM 1314 N N . ARG A 1 89 ? -12.476 9.607 -0.115 1.00 0.22 89 ARG A N 1
ATOM 1315 C CA . ARG A 1 89 ? -12.608 10.395 1.103 1.00 0.23 89 ARG A CA 1
ATOM 1316 C C . ARG A 1 89 ? -14.028 10.910 1.292 1.00 0.24 89 ARG A C 1
ATOM 1317 O O . ARG A 1 89 ? -14.716 11.247 0.328 1.00 0.29 89 ARG A O 1
ATOM 1338 N N . LEU A 1 90 ? -14.446 10.981 2.553 1.00 0.27 90 LEU A N 1
ATOM 1339 C CA . LEU A 1 90 ? -15.765 11.502 2.915 1.00 0.33 90 LEU A CA 1
ATOM 1340 C C . LEU A 1 90 ? -15.827 13.012 2.727 1.00 0.43 90 LEU A C 1
ATOM 1341 O O . LEU A 1 90 ? -16.896 13.613 2.759 1.00 0.51 90 LEU A O 1
ATOM 1357 N N . ASN A 1 91 ? -14.669 13.614 2.523 1.00 0.51 91 ASN A N 1
ATOM 1358 C CA . ASN A 1 91 ? -14.570 15.061 2.403 1.00 0.64 91 ASN A CA 1
ATOM 1359 C C . ASN A 1 91 ? -14.659 15.497 0.952 1.00 0.69 91 ASN A C 1
ATOM 1360 O O . ASN A 1 91 ? -13.909 16.376 0.522 1.00 0.82 91 ASN A O 1
ATOM 1371 N N . ALA A 1 92 ? -15.545 14.854 0.197 1.00 0.66 92 ALA A N 1
ATOM 1372 C CA . ALA A 1 92 ? -15.820 15.251 -1.183 1.00 0.78 92 ALA A CA 1
ATOM 1373 C C . ALA A 1 92 ? -14.581 15.127 -2.070 1.00 0.75 92 ALA A C 1
ATOM 1374 O O . ALA A 1 92 ? -14.440 15.842 -3.062 1.00 1.10 92 ALA A O 1
ATOM 1381 N N . ALA A 1 93 ? -13.693 14.210 -1.723 1.00 0.44 93 ALA A N 1
ATOM 1382 C CA . ALA A 1 93 ? -12.436 14.067 -2.437 1.00 0.37 93 ALA A CA 1
ATOM 1383 C C . ALA A 1 93 ? -11.955 12.628 -2.389 1.00 0.28 93 ALA A C 1
ATOM 1384 O O . ALA A 1 93 ? -12.639 11.750 -1.872 1.00 0.27 93 ALA A O 1
ATOM 1391 N N . LEU A 1 94 ? -10.778 12.395 -2.937 1.00 0.27 94 LEU A N 1
ATOM 1392 C CA . LEU A 1 94 ? -10.118 11.113 -2.818 1.00 0.29 94 LEU A CA 1
ATOM 1393 C C . LEU A 1 94 ? -8.824 11.316 -2.053 1.00 0.37 94 LEU A C 1
ATOM 1394 O O . LEU A 1 94 ? -8.314 12.434 -1.968 1.00 0.64 94 LEU A O 1
ATOM 1410 N N . GLY A 1 95 ? -8.319 10.254 -1.476 1.00 0.25 95 GLY A N 1
ATOM 1411 C CA . GLY A 1 95 ? -7.043 10.308 -0.819 1.00 0.28 95 GLY A CA 1
ATOM 1412 C C . GLY A 1 95 ? -6.327 9.003 -0.981 1.00 0.20 95 GLY A C 1
ATOM 1413 O O . GLY A 1 95 ? -6.914 7.952 -0.778 1.00 0.29 95 GLY A O 1
ATOM 1417 N N . SER A 1 96 ? -5.086 9.047 -1.379 1.00 0.14 96 SER A N 1
ATOM 1418 C CA . SER A 1 96 ? -4.339 7.823 -1.569 1.00 0.15 96 SER A CA 1
ATOM 1419 C C . SER A 1 96 ? -3.072 7.841 -0.718 1.00 0.19 96 SER A C 1
ATOM 1420 O O . SER A 1 96 ? -2.520 8.897 -0.454 1.00 0.33 96 SER A O 1
ATOM 1428 N N . ALA A 1 97 ? -2.659 6.682 -0.235 1.00 0.16 97 ALA A N 1
ATOM 1429 C CA . ALA A 1 97 ? -1.549 6.580 0.704 1.00 0.21 97 ALA A CA 1
ATOM 1430 C C . ALA A 1 97 ? -0.787 5.281 0.488 1.00 0.31 97 ALA A C 1
ATOM 1431 O O . ALA A 1 97 ? -1.313 4.344 -0.087 1.00 0.60 97 ALA A O 1
ATOM 1438 N N . ALA A 1 98 ? 0.454 5.230 0.938 1.00 0.14 98 ALA A N 1
ATOM 1439 C CA . ALA A 1 98 ? 1.270 4.032 0.787 1.00 0.15 98 ALA A CA 1
ATOM 1440 C C . ALA A 1 98 ? 2.354 3.939 1.840 1.00 0.15 98 ALA A C 1
ATOM 1441 O O . ALA A 1 98 ? 2.600 4.880 2.583 1.00 0.15 98 ALA A O 1
ATOM 1448 N N . TYR A 1 99 ? 2.991 2.788 1.887 1.00 0.17 99 TYR A N 1
ATOM 1449 C CA . TYR A 1 99 ? 4.163 2.575 2.713 1.00 0.19 99 TYR A CA 1
ATOM 1450 C C . TYR A 1 99 ? 5.009 1.489 2.082 1.00 0.20 99 TYR A C 1
ATOM 1451 O O . TYR A 1 99 ? 4.508 0.679 1.299 1.00 0.26 99 TYR A O 1
ATOM 1469 N N . VAL A 1 100 ? 6.283 1.488 2.403 1.00 0.22 100 VAL A N 1
ATOM 1470 C CA . VAL A 1 100 ? 7.213 0.544 1.834 1.00 0.23 100 VAL A CA 1
ATOM 1471 C C . VAL A 1 100 ? 8.054 -0.045 2.945 1.00 0.21 100 VAL A C 1
ATOM 1472 O O . VAL A 1 100 ? 8.367 0.630 3.932 1.00 0.26 100 VAL A O 1
ATOM 1485 N N . VAL A 1 101 ? 8.372 -1.303 2.804 1.00 0.24 101 VAL A N 1
ATOM 1486 C CA . VAL A 1 101 ? 9.213 -1.978 3.754 1.00 0.28 101 VAL A CA 1
ATOM 1487 C C . VAL A 1 101 ? 10.422 -2.539 3.046 1.00 0.26 101 VAL A C 1
ATOM 1488 O O . VAL A 1 101 ? 10.333 -3.511 2.312 1.00 0.32 101 VAL A O 1
ATOM 1501 N N . GLU A 1 102 ? 11.537 -1.887 3.280 1.00 0.36 102 GLU A N 1
ATOM 1502 C CA . GLU A 1 102 ? 12.788 -2.161 2.611 1.00 0.45 102 GLU A CA 1
ATOM 1503 C C . GLU A 1 102 ? 13.291 -3.570 2.895 1.00 0.51 102 GLU A C 1
ATOM 1504 O O . GLU A 1 102 ? 13.885 -4.214 2.028 1.00 1.07 102 GLU A O 1
ATOM 1516 N N . ASP A 1 103 ? 13.044 -4.057 4.093 1.00 0.51 103 ASP A N 1
ATOM 1517 C CA . ASP A 1 103 ? 13.266 -5.458 4.384 1.00 0.50 103 ASP A CA 1
ATOM 1518 C C . ASP A 1 103 ? 12.228 -5.972 5.354 1.00 0.46 103 ASP A C 1
ATOM 1519 O O . ASP A 1 103 ? 12.373 -5.854 6.570 1.00 0.53 103 ASP A O 1
ATOM 1528 N N . SER A 1 104 ? 11.169 -6.514 4.800 1.00 0.41 104 SER A N 1
ATOM 1529 C CA . SER A 1 104 ? 10.148 -7.174 5.587 1.00 0.45 104 SER A CA 1
ATOM 1530 C C . SER A 1 104 ? 10.656 -8.545 6.038 1.00 0.46 104 SER A C 1
ATOM 1531 O O . SER A 1 104 ? 10.086 -9.174 6.928 1.00 0.57 104 SER A O 1
ATOM 1539 N N . GLY A 1 105 ? 11.752 -8.988 5.415 1.00 0.42 105 GLY A N 1
ATOM 1540 C CA . GLY A 1 105 ? 12.383 -10.238 5.793 1.00 0.53 105 GLY A CA 1
ATOM 1541 C C . GLY A 1 105 ? 11.730 -11.450 5.162 1.00 0.54 105 GLY A C 1
ATOM 1542 O O . GLY A 1 105 ? 11.779 -12.551 5.713 1.00 0.77 105 GLY A O 1
ATOM 1546 N N . CYS A 1 106 ? 11.143 -11.258 3.994 1.00 0.36 106 CYS A N 1
ATOM 1547 C CA . CYS A 1 106 ? 10.365 -12.303 3.345 1.00 0.38 106 CYS A CA 1
ATOM 1548 C C . CYS A 1 106 ? 11.118 -12.818 2.127 1.00 0.31 106 CYS A C 1
ATOM 1549 O O . CYS A 1 106 ? 12.207 -12.330 1.823 1.00 0.33 106 CYS A O 1
ATOM 1556 N N . SER A 1 107 ? 10.596 -13.843 1.479 1.00 0.37 107 SER A N 1
ATOM 1557 C CA . SER A 1 107 ? 11.197 -14.339 0.252 1.00 0.41 107 SER A CA 1
ATOM 1558 C C . SER A 1 107 ? 10.219 -14.187 -0.908 1.00 0.60 107 SER A C 1
ATOM 1559 O O . SER A 1 107 ? 9.017 -14.116 -0.683 1.00 1.69 107 SER A O 1
ATOM 1567 N N . SER A 1 108 ? 10.741 -14.134 -2.136 1.00 0.60 108 SER A N 1
ATOM 1568 C CA . SER A 1 108 ? 9.923 -13.910 -3.332 1.00 0.42 108 SER A CA 1
ATOM 1569 C C . SER A 1 108 ? 8.662 -14.793 -3.358 1.00 0.51 108 SER A C 1
ATOM 1570 O O . SER A 1 108 ? 8.704 -15.955 -2.949 1.00 1.14 108 SER A O 1
ATOM 1578 N N . SER A 1 109 ? 7.553 -14.212 -3.816 1.00 0.34 109 SER A N 1
ATOM 1579 C CA . SER A 1 109 ? 6.297 -14.928 -4.090 1.00 0.28 109 SER A CA 1
ATOM 1580 C C . SER A 1 109 ? 5.680 -15.536 -2.830 1.00 0.28 109 SER A C 1
ATOM 1581 O O . SER A 1 109 ? 5.906 -16.703 -2.490 1.00 0.42 109 SER A O 1
ATOM 1589 N N . GLU A 1 110 ? 4.903 -14.713 -2.150 1.00 0.24 110 GLU A N 1
ATOM 1590 C CA . GLU A 1 110 ? 4.198 -15.092 -0.935 1.00 0.27 110 GLU A CA 1
ATOM 1591 C C . GLU A 1 110 ? 2.683 -14.942 -1.134 1.00 0.24 110 GLU A C 1
ATOM 1592 O O . GLU A 1 110 ? 2.237 -14.175 -1.982 1.00 0.34 110 GLU A O 1
ATOM 1604 N N . GLU A 1 111 ? 1.891 -15.678 -0.360 1.00 0.29 111 GLU A N 1
ATOM 1605 C CA . GLU A 1 111 ? 0.434 -15.644 -0.513 1.00 0.31 111 GLU A CA 1
ATOM 1606 C C . GLU A 1 111 ? -0.183 -14.552 0.350 1.00 0.29 111 GLU A C 1
ATOM 1607 O O . GLU A 1 111 ? -0.128 -14.610 1.569 1.00 0.44 111 GLU A O 1
ATOM 1619 N N . VAL A 1 112 ? -0.792 -13.574 -0.289 1.00 0.22 112 VAL A N 1
ATOM 1620 C CA . VAL A 1 112 ? -1.350 -12.435 0.416 1.00 0.20 112 VAL A CA 1
ATOM 1621 C C . VAL A 1 112 ? -2.839 -12.627 0.682 1.00 0.23 112 VAL A C 1
ATOM 1622 O O . VAL A 1 112 ? -3.623 -12.847 -0.236 1.00 0.36 112 VAL A O 1
ATOM 1635 N N . SER A 1 113 ? -3.215 -12.539 1.945 1.00 0.18 113 SER A N 1
ATOM 1636 C CA . SER A 1 113 ? -4.595 -12.716 2.352 1.00 0.21 113 SER A CA 1
ATOM 1637 C C . SER A 1 113 ? -5.237 -11.367 2.676 1.00 0.21 113 SER A C 1
ATOM 1638 O O . SER A 1 113 ? -4.831 -10.691 3.619 1.00 0.22 113 SER A O 1
ATOM 1646 N N . PHE A 1 114 ? -6.234 -10.985 1.890 1.00 0.25 114 PHE A N 1
ATOM 1647 C CA . PHE A 1 114 ? -6.966 -9.744 2.115 1.00 0.28 114 PHE A CA 1
ATOM 1648 C C . PHE A 1 114 ? -8.280 -10.052 2.825 1.00 0.29 114 PHE A C 1
ATOM 1649 O O . PHE A 1 114 ? -9.142 -10.723 2.261 1.00 0.53 114 PHE A O 1
ATOM 1666 N N . GLN A 1 115 ? -8.453 -9.570 4.046 1.00 0.20 115 GLN A N 1
ATOM 1667 C CA . GLN A 1 115 ? -9.657 -9.884 4.800 1.00 0.19 115 GLN A CA 1
ATOM 1668 C C . GLN A 1 115 ? -10.296 -8.641 5.390 1.00 0.19 115 GLN A C 1
ATOM 1669 O O . GLN A 1 115 ? -9.613 -7.712 5.813 1.00 0.26 115 GLN A O 1
ATOM 1683 N N . GLY A 1 116 ? -11.618 -8.631 5.410 1.00 0.20 116 GLY A N 1
ATOM 1684 C CA . GLY A 1 116 ? -12.338 -7.448 5.816 1.00 0.23 116 GLY A CA 1
ATOM 1685 C C . GLY A 1 116 ? -12.680 -6.597 4.624 1.00 0.25 116 GLY A C 1
ATOM 1686 O O . GLY A 1 116 ? -12.958 -5.412 4.762 1.00 0.32 116 GLY A O 1
ATOM 1690 N N . VAL A 1 117 ? -12.659 -7.210 3.443 1.00 0.24 117 VAL A N 1
ATOM 1691 C CA . VAL A 1 117 ? -12.870 -6.484 2.196 1.00 0.25 117 VAL A CA 1
ATOM 1692 C C . VAL A 1 117 ? -14.282 -5.918 2.120 1.00 0.26 117 VAL A C 1
ATOM 1693 O O . VAL A 1 117 ? -14.564 -5.029 1.318 1.00 0.32 117 VAL A O 1
ATOM 1706 N N . GLY A 1 118 ? -15.165 -6.460 2.949 1.00 0.28 118 GLY A N 1
ATOM 1707 C CA . GLY A 1 118 ? -16.497 -5.916 3.084 1.00 0.39 118 GLY A CA 1
ATOM 1708 C C . GLY A 1 118 ? -17.420 -6.345 1.970 1.00 0.45 118 GLY A C 1
ATOM 1709 O O . GLY A 1 118 ? -18.102 -7.364 2.070 1.00 0.96 118 GLY A O 1
ATOM 1713 N N . SER A 1 119 ? -17.442 -5.556 0.916 1.00 0.56 119 SER A N 1
ATOM 1714 C CA . SER A 1 119 ? -18.285 -5.818 -0.229 1.00 0.63 119 SER A CA 1
ATOM 1715 C C . SER A 1 119 ? -17.749 -5.031 -1.416 1.00 0.68 119 SER A C 1
ATOM 1716 O O . SER A 1 119 ? -17.033 -4.046 -1.233 1.00 1.29 119 SER A O 1
ATOM 1724 N N . GLY A 1 120 ? -18.060 -5.480 -2.626 1.00 0.50 120 GLY A N 1
ATOM 1725 C CA . GLY A 1 120 ? -17.559 -4.810 -3.812 1.00 0.42 120 GLY A CA 1
ATOM 1726 C C . GLY A 1 120 ? -16.096 -5.078 -4.049 1.00 0.34 120 GLY A C 1
ATOM 1727 O O . GLY A 1 120 ? -15.492 -4.515 -4.960 1.00 0.39 120 GLY A O 1
ATOM 1731 N N . ALA A 1 121 ? -15.530 -5.946 -3.233 1.00 0.29 121 ALA A N 1
ATOM 1732 C CA . ALA A 1 121 ? -14.120 -6.240 -3.314 1.00 0.27 121 ALA A CA 1
ATOM 1733 C C . ALA A 1 121 ? -13.776 -6.929 -4.622 1.00 0.31 121 ALA A C 1
ATOM 1734 O O . ALA A 1 121 ? -14.468 -7.853 -5.045 1.00 0.40 121 ALA A O 1
ATOM 1741 N N . THR A 1 122 ? -12.718 -6.461 -5.257 1.00 0.29 122 THR A N 1
ATOM 1742 C CA . THR A 1 122 ? -12.254 -7.005 -6.521 1.00 0.32 122 THR A CA 1
ATOM 1743 C C . THR A 1 122 ? -10.731 -6.905 -6.599 1.00 0.30 122 THR A C 1
ATOM 1744 O O . THR A 1 122 ? -10.155 -5.864 -6.299 1.00 0.34 122 THR A O 1
ATOM 1755 N N . LEU A 1 123 ? -10.090 -7.985 -6.992 1.00 0.33 123 LEU A N 1
ATOM 1756 C CA . LEU A 1 123 ? -8.643 -8.042 -7.044 1.00 0.34 123 LEU A CA 1
ATOM 1757 C C . LEU A 1 123 ? -8.143 -7.990 -8.482 1.00 0.35 123 LEU A C 1
ATOM 1758 O O . LEU A 1 123 ? -8.812 -8.452 -9.407 1.00 0.35 123 LEU A O 1
ATOM 1774 N N . VAL A 1 124 ? -6.973 -7.409 -8.652 1.00 0.40 124 VAL A N 1
ATOM 1775 C CA . VAL A 1 124 ? -6.277 -7.386 -9.926 1.00 0.39 124 VAL A CA 1
ATOM 1776 C C . VAL A 1 124 ? -4.786 -7.586 -9.693 1.00 0.39 124 VAL A C 1
ATOM 1777 O O . VAL A 1 124 ? -4.174 -6.863 -8.911 1.00 0.50 124 VAL A O 1
ATOM 1790 N N . VAL A 1 125 ? -4.200 -8.565 -10.356 1.00 0.36 125 VAL A N 1
ATOM 1791 C CA . VAL A 1 125 ? -2.776 -8.802 -10.209 1.00 0.38 125 VAL A CA 1
ATOM 1792 C C . VAL A 1 125 ? -1.996 -8.062 -11.298 1.00 0.37 125 VAL A C 1
ATOM 1793 O O . VAL A 1 125 ? -2.340 -8.108 -12.481 1.00 0.52 125 VAL A O 1
ATOM 1806 N N . THR A 1 126 ? -0.963 -7.360 -10.878 1.00 0.29 126 THR A N 1
ATOM 1807 C CA . THR A 1 126 ? -0.141 -6.572 -11.780 1.00 0.28 126 THR A CA 1
ATOM 1808 C C . THR A 1 126 ? 1.317 -6.976 -11.670 1.00 0.24 126 THR A C 1
ATOM 1809 O O . THR A 1 126 ? 1.669 -7.870 -10.903 1.00 0.25 126 THR A O 1
ATOM 1820 N N . THR A 1 127 ? 2.160 -6.331 -12.452 1.00 0.27 127 THR A N 1
ATOM 1821 C CA . THR A 1 127 ? 3.589 -6.483 -12.298 1.00 0.24 127 THR A CA 1
ATOM 1822 C C . THR A 1 127 ? 4.162 -5.261 -11.602 1.00 0.29 127 THR A C 1
ATOM 1823 O O . THR A 1 127 ? 3.561 -4.189 -11.651 1.00 0.47 127 THR A O 1
ATOM 1834 N N . LEU A 1 128 ? 5.311 -5.439 -10.968 1.00 0.26 128 LEU A N 1
ATOM 1835 C CA . LEU A 1 128 ? 5.906 -4.429 -10.093 1.00 0.36 128 LEU A CA 1
ATOM 1836 C C . LEU A 1 128 ? 6.098 -3.087 -10.835 1.00 0.51 128 LEU A C 1
ATOM 1837 O O . LEU A 1 128 ? 6.138 -3.056 -12.068 1.00 0.83 128 LEU A O 1
ATOM 1853 N N . GLY A 1 129 ? 6.220 -1.995 -10.080 1.00 0.59 129 GLY A N 1
ATOM 1854 C CA . GLY A 1 129 ? 6.189 -0.650 -10.661 1.00 0.67 129 GLY A CA 1
ATOM 1855 C C . GLY A 1 129 ? 7.470 -0.246 -11.399 1.00 1.12 129 GLY A C 1
ATOM 1856 O O . GLY A 1 129 ? 7.963 -0.980 -12.259 1.00 1.74 129 GLY A O 1
ATOM 1860 N N . GLU A 1 130 ? 8.019 0.932 -11.056 1.00 0.89 130 GLU A N 1
ATOM 1861 C CA . GLU A 1 130 ? 9.258 1.417 -11.672 1.00 1.26 130 GLU A CA 1
ATOM 1862 C C . GLU A 1 130 ? 9.903 2.560 -10.866 1.00 0.98 130 GLU A C 1
ATOM 1863 O O . GLU A 1 130 ? 9.196 3.422 -10.344 1.00 1.19 130 GLU A O 1
ATOM 1875 N N . SER A 1 131 ? 11.249 2.539 -10.796 1.00 1.22 131 SER A N 1
ATOM 1876 C CA . SER A 1 131 ? 12.069 3.619 -10.203 1.00 1.40 131 SER A CA 1
ATOM 1877 C C . SER A 1 131 ? 12.178 3.528 -8.670 1.00 1.15 131 SER A C 1
ATOM 1878 O O . SER A 1 131 ? 11.310 4.013 -7.942 1.00 1.82 131 SER A O 1
ATOM 1886 N N . PRO A 1 132 ? 13.291 2.943 -8.171 1.00 0.64 132 PRO A N 1
ATOM 1887 C CA . PRO A 1 132 ? 13.521 2.720 -6.726 1.00 0.61 132 PRO A CA 1
ATOM 1888 C C . PRO A 1 132 ? 13.853 4.004 -5.946 1.00 0.52 132 PRO A C 1
ATOM 1889 O O . PRO A 1 132 ? 14.539 4.886 -6.465 1.00 1.07 132 PRO A O 1
ATOM 1900 N N . THR A 1 133 ? 13.375 4.086 -4.696 1.00 0.47 133 THR A N 1
ATOM 1901 C CA . THR A 1 133 ? 13.681 5.200 -3.781 1.00 0.36 133 THR A CA 1
ATOM 1902 C C . THR A 1 133 ? 13.083 4.949 -2.389 1.00 0.58 133 THR A C 1
ATOM 1903 O O . THR A 1 133 ? 11.869 4.923 -2.224 1.00 1.26 133 THR A O 1
ATOM 1914 N N . ALA A 1 134 ? 13.953 4.783 -1.399 1.00 0.41 134 ALA A N 1
ATOM 1915 C CA . ALA A 1 134 ? 13.554 4.534 -0.013 1.00 0.45 134 ALA A CA 1
ATOM 1916 C C . ALA A 1 134 ? 14.792 4.569 0.864 1.00 0.50 134 ALA A C 1
ATOM 1917 O O . ALA A 1 134 ? 15.901 4.605 0.350 1.00 0.53 134 ALA A O 1
ATOM 1924 N N . VAL A 1 135 ? 14.604 4.528 2.178 1.00 0.58 135 VAL A N 1
ATOM 1925 C CA . VAL A 1 135 ? 15.708 4.757 3.105 1.00 0.73 135 VAL A CA 1
ATOM 1926 C C . VAL A 1 135 ? 16.309 3.471 3.661 1.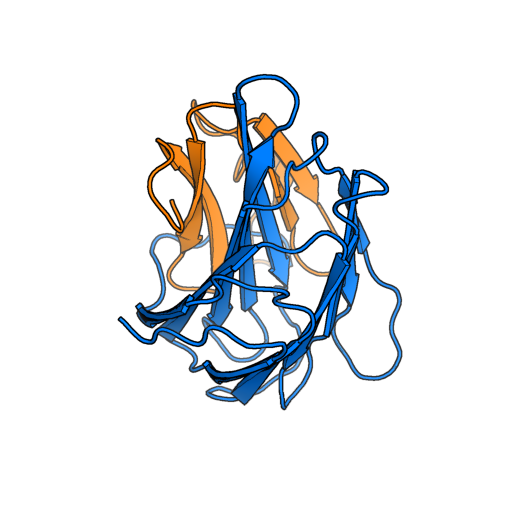00 0.97 135 VAL A C 1
ATOM 1927 O O . VAL A 1 135 ? 17.500 3.448 3.982 1.00 1.98 135 VAL A O 1
ATOM 1940 N N . SER A 1 136 ? 15.498 2.418 3.750 1.00 0.68 136 SER A N 1
ATOM 1941 C CA . SER A 1 136 ? 15.858 1.216 4.501 1.00 0.76 136 SER A CA 1
ATOM 1942 C C . SER A 1 136 ? 15.766 1.509 5.997 1.00 0.93 136 SER A C 1
ATOM 1943 O O . SER A 1 136 ? 16.750 2.025 6.570 1.00 1.67 136 SER A O 1
ATOM 1952 N N . LEU B 2 7 ? 24.332 1.338 5.537 1.00 5.60 7 LEU B N 1
ATOM 1953 C CA . LEU B 2 7 ? 25.186 1.004 4.376 1.00 5.27 7 LEU B CA 1
ATOM 1954 C C . LEU B 2 7 ? 24.752 1.805 3.154 1.00 4.35 7 LEU B C 1
ATOM 1955 O O . LEU B 2 7 ? 23.575 2.135 3.007 1.00 4.51 7 LEU B O 1
ATOM 1971 N N . SER B 2 8 ? 25.707 2.128 2.291 1.00 3.83 8 SER B N 1
ATOM 1972 C CA . SER B 2 8 ? 25.458 3.002 1.155 1.00 3.38 8 SER B CA 1
ATOM 1973 C C . SER B 2 8 ? 24.742 2.280 0.011 1.00 2.27 8 SER B C 1
ATOM 1974 O O . SER B 2 8 ? 25.369 1.811 -0.943 1.00 2.50 8 SER B O 1
ATOM 1982 N N . GLU B 2 9 ? 23.427 2.193 0.132 1.00 1.73 9 GLU B N 1
ATOM 1983 C CA . GLU B 2 9 ? 22.579 1.676 -0.933 1.00 1.10 9 GLU B CA 1
ATOM 1984 C C . GLU B 2 9 ? 21.419 2.631 -1.169 1.00 0.89 9 GLU B C 1
ATOM 1985 O O . GLU B 2 9 ? 21.298 3.244 -2.230 1.00 1.11 9 GLU B O 1
ATOM 1997 N N . THR B 2 10 ? 20.593 2.769 -0.149 1.00 0.69 10 THR B N 1
ATOM 1998 C CA . THR B 2 10 ? 19.372 3.540 -0.236 1.00 0.60 10 THR B CA 1
ATOM 1999 C C . THR B 2 10 ? 19.593 5.015 0.080 1.00 0.59 10 THR B C 1
ATOM 2000 O O . THR B 2 10 ? 20.450 5.375 0.891 1.00 0.64 10 THR B O 1
ATOM 2011 N N . PRO B 2 11 ? 18.821 5.882 -0.584 1.00 0.59 11 PRO B N 1
ATOM 2012 C CA . PRO B 2 11 ? 18.783 7.312 -0.283 1.00 0.61 11 PRO B CA 1
ATOM 2013 C C . PRO B 2 11 ? 17.933 7.588 0.953 1.00 0.57 11 PRO B C 1
ATOM 2014 O O . PRO B 2 11 ? 17.071 6.793 1.309 1.00 0.65 11 PRO B O 1
ATOM 2025 N N . ALA B 2 12 ? 18.183 8.703 1.615 1.00 0.61 12 ALA B N 1
ATOM 2026 C CA . ALA B 2 12 ? 17.385 9.086 2.767 1.00 0.58 12 ALA B CA 1
ATOM 2027 C C . ALA B 2 12 ? 15.954 9.336 2.318 1.00 0.52 12 ALA B C 1
ATOM 2028 O O . ALA B 2 12 ? 15.704 10.299 1.605 1.00 0.56 12 ALA B O 1
ATOM 2035 N N . ALA B 2 13 ? 15.033 8.459 2.725 1.00 0.46 13 ALA B N 1
ATOM 2036 C CA . ALA B 2 13 ? 13.682 8.427 2.163 1.00 0.40 13 ALA B CA 1
ATOM 2037 C C . ALA B 2 13 ? 13.059 9.818 2.064 1.00 0.41 13 ALA B C 1
ATOM 2038 O O . ALA B 2 13 ? 13.059 10.414 0.991 1.00 0.45 13 ALA B O 1
ATOM 2045 N N . CYS B 2 14 ? 12.568 10.356 3.171 1.00 0.42 14 CYS B N 1
ATOM 2046 C CA . CYS B 2 14 ? 11.865 11.629 3.140 1.00 0.46 14 CYS B CA 1
ATOM 2047 C C . CYS B 2 14 ? 12.797 12.779 2.745 1.00 0.53 14 CYS B C 1
ATOM 2048 O O . CYS B 2 14 ? 12.349 13.792 2.204 1.00 0.60 14 CYS B O 1
ATOM 2055 N N . SER B 2 15 ? 14.089 12.611 3.000 1.00 0.53 15 SER B N 1
ATOM 2056 C CA . SER B 2 15 ? 15.070 13.650 2.706 1.00 0.60 15 SER B CA 1
ATOM 2057 C C . SER B 2 15 ? 15.329 13.783 1.196 1.00 0.59 15 SER B C 1
ATOM 2058 O O . SER B 2 15 ? 15.640 14.870 0.712 1.00 0.65 15 SER B O 1
ATOM 2066 N N . SER B 2 16 ? 15.190 12.686 0.454 1.00 0.55 16 SER B N 1
ATOM 2067 C CA . SER B 2 16 ? 15.487 12.693 -0.977 1.00 0.57 16 SER B CA 1
ATOM 2068 C C . SER B 2 16 ? 14.264 13.089 -1.805 1.00 0.53 16 SER B C 1
ATOM 2069 O O . SER B 2 16 ? 14.363 13.317 -3.017 1.00 0.56 16 SER B O 1
ATOM 2077 N N . ASN B 2 17 ? 13.113 13.138 -1.130 1.00 0.49 17 ASN B N 1
ATOM 2078 C CA . ASN B 2 17 ? 11.848 13.604 -1.712 1.00 0.47 17 ASN B CA 1
ATOM 2079 C C . ASN B 2 17 ? 11.209 12.520 -2.567 1.00 0.40 17 ASN B C 1
ATOM 2080 O O . ASN B 2 17 ? 11.161 12.619 -3.793 1.00 0.44 17 ASN B O 1
ATOM 2091 N N . PRO B 2 18 ? 10.690 11.471 -1.915 1.00 0.32 18 PRO B N 1
ATOM 2092 C CA . PRO B 2 18 ? 10.062 10.347 -2.587 1.00 0.28 18 PRO B CA 1
ATOM 2093 C C . PRO B 2 18 ? 8.563 10.562 -2.754 1.00 0.22 18 PRO B C 1
ATOM 2094 O O . PRO B 2 18 ? 8.049 10.634 -3.870 1.00 0.30 18 PRO B O 1
ATOM 2105 N N . CYS B 2 19 ? 7.875 10.694 -1.626 1.00 0.19 19 CYS B N 1
ATOM 2106 C CA . CYS B 2 19 ? 6.470 11.030 -1.607 1.00 0.18 19 CYS B CA 1
ATOM 2107 C C . CYS B 2 19 ? 6.324 12.531 -1.641 1.00 0.27 19 CYS B C 1
ATOM 2108 O O . CYS B 2 19 ? 5.398 13.105 -1.072 1.00 0.33 19 CYS B O 1
ATOM 2115 N N . GLY B 2 20 ? 7.269 13.153 -2.297 1.00 0.31 20 GLY B N 1
ATOM 2116 C CA . GLY B 2 20 ? 7.242 14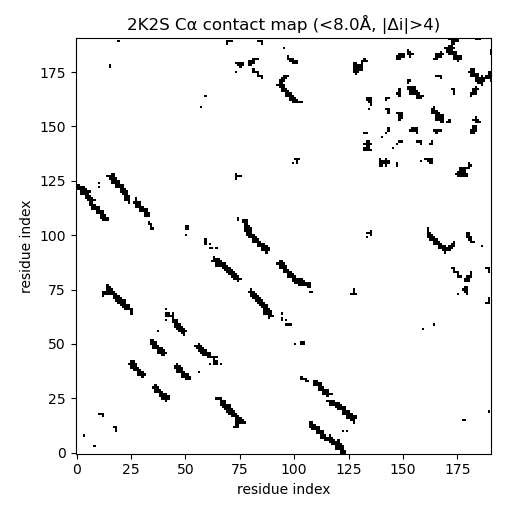.588 -2.446 1.00 0.42 20 GLY B CA 1
ATOM 2117 C C . GLY B 2 20 ? 7.378 15.065 -3.887 1.00 0.47 20 GLY B C 1
ATOM 2118 O O . GLY B 2 20 ? 8.108 16.022 -4.134 1.00 0.64 20 GLY B O 1
ATOM 2122 N N . PRO B 2 21 ? 6.714 14.414 -4.877 1.00 0.46 21 PRO B N 1
ATOM 2123 C CA . PRO B 2 21 ? 6.620 14.963 -6.226 1.00 0.52 21 PRO B CA 1
ATOM 2124 C C . PRO B 2 21 ? 5.744 16.206 -6.249 1.00 0.59 21 PRO B C 1
ATOM 2125 O O . PRO B 2 21 ? 5.303 16.695 -5.210 1.00 1.17 21 PRO B O 1
ATOM 2136 N N . GLU B 2 22 ? 5.462 16.691 -7.438 1.00 0.54 22 GLU B N 1
ATOM 2137 C CA . GLU B 2 22 ? 4.590 17.841 -7.614 1.00 0.59 22 GLU B CA 1
ATOM 2138 C C . GLU B 2 22 ? 3.139 17.425 -7.408 1.00 0.49 22 GLU B C 1
ATOM 2139 O O . GLU B 2 22 ? 2.214 18.213 -7.597 1.00 0.55 22 GLU B O 1
ATOM 2151 N N . ALA B 2 23 ? 2.956 16.172 -7.016 1.00 0.40 23 ALA B N 1
ATOM 2152 C CA . ALA B 2 23 ? 1.638 15.598 -6.864 1.00 0.34 23 ALA B CA 1
ATOM 2153 C C . ALA B 2 23 ? 1.329 15.236 -5.413 1.00 0.27 23 ALA B C 1
ATOM 2154 O O . ALA B 2 23 ? 0.290 15.608 -4.877 1.00 0.28 23 ALA B O 1
ATOM 2161 N N . ALA B 2 24 ? 2.241 14.515 -4.783 1.00 0.25 24 ALA B N 1
ATOM 2162 C CA . ALA B 2 24 ? 1.964 13.869 -3.499 1.00 0.25 24 ALA B CA 1
ATOM 2163 C C . ALA B 2 24 ? 1.657 14.850 -2.375 1.00 0.26 24 ALA B C 1
ATOM 2164 O O . ALA B 2 24 ? 1.909 16.051 -2.471 1.00 0.28 24 ALA B O 1
ATOM 2171 N N . GLY B 2 25 ? 1.127 14.289 -1.295 1.00 0.26 25 GLY B N 1
ATOM 2172 C CA . GLY B 2 25 ? 0.603 15.078 -0.211 1.00 0.27 25 GLY B CA 1
ATOM 2173 C C . GLY B 2 25 ? 1.437 14.995 1.043 1.00 0.27 25 GLY B C 1
ATOM 2174 O O . GLY B 2 25 ? 1.662 16.004 1.707 1.00 0.39 25 GLY B O 1
ATOM 2178 N N . THR B 2 26 ? 1.896 13.800 1.389 1.00 0.18 26 THR B N 1
ATOM 2179 C CA . THR B 2 26 ? 2.595 13.618 2.642 1.00 0.18 26 THR B CA 1
ATOM 2180 C C . THR B 2 26 ? 3.722 12.588 2.531 1.00 0.18 26 THR B C 1
ATOM 2181 O O . THR B 2 26 ? 3.656 11.661 1.723 1.00 0.19 26 THR B O 1
ATOM 2192 N N . CYS B 2 27 ? 4.755 12.775 3.347 1.00 0.20 27 CYS B N 1
ATOM 2193 C CA . CYS B 2 27 ? 5.900 11.874 3.392 1.00 0.23 27 CYS B CA 1
ATOM 2194 C C . CYS B 2 27 ? 6.255 11.548 4.848 1.00 0.26 27 CYS B C 1
ATOM 2195 O O . CYS B 2 27 ? 6.237 12.435 5.703 1.00 0.36 27 CYS B O 1
ATOM 2202 N N . LYS B 2 28 ? 6.547 10.278 5.131 1.00 0.25 28 LYS B N 1
ATOM 2203 C CA . LYS B 2 28 ? 6.879 9.841 6.483 1.00 0.25 28 LYS B CA 1
ATOM 2204 C C . LYS B 2 28 ? 7.909 8.707 6.456 1.00 0.26 28 LYS B C 1
ATOM 2205 O O . LYS B 2 28 ? 7.623 7.632 5.965 1.00 0.31 28 LYS B O 1
ATOM 2224 N N . GLU B 2 29 ? 9.105 8.939 6.981 1.00 0.29 29 GLU B N 1
ATOM 2225 C CA . GLU B 2 29 ? 10.101 7.879 7.083 1.00 0.31 29 GLU B CA 1
ATOM 2226 C C . GLU B 2 29 ? 9.767 6.942 8.232 1.00 0.30 29 GLU B C 1
ATOM 2227 O O . GLU B 2 29 ? 9.302 7.373 9.285 1.00 0.33 29 GLU B O 1
ATOM 2239 N N . THR B 2 30 ? 9.987 5.660 8.011 1.00 0.30 30 THR B N 1
ATOM 2240 C CA . THR B 2 30 ? 9.648 4.640 8.994 1.00 0.33 30 THR B CA 1
ATOM 2241 C C . THR B 2 30 ? 10.902 3.936 9.495 1.00 0.41 30 THR B C 1
ATOM 2242 O O . THR B 2 30 ? 12.020 4.396 9.261 1.00 0.50 30 THR B O 1
ATOM 2253 N N . ASN B 2 31 ? 10.715 2.815 10.174 1.00 0.44 31 ASN B N 1
ATOM 2254 C CA . ASN B 2 31 ? 11.833 2.003 10.627 1.00 0.52 31 ASN B CA 1
ATOM 2255 C C . ASN B 2 31 ? 12.164 0.957 9.570 1.00 0.45 31 ASN B C 1
ATOM 2256 O O . ASN B 2 31 ? 13.149 0.229 9.683 1.00 0.77 31 ASN B O 1
ATOM 2267 N N . SER B 2 32 ? 11.338 0.896 8.533 1.00 0.55 32 SER B N 1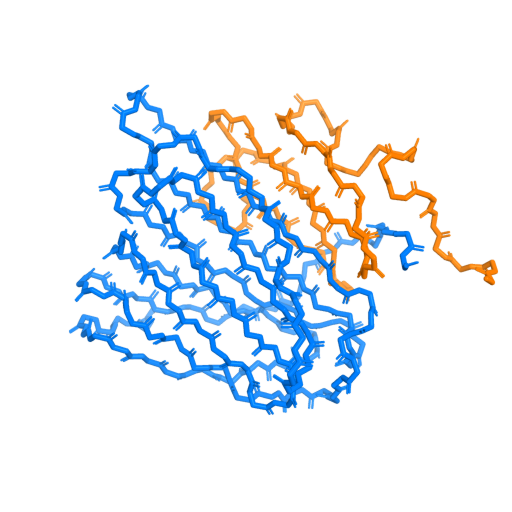
ATOM 2268 C CA . SER B 2 32 ? 11.463 -0.134 7.514 1.00 0.54 32 SER B CA 1
ATOM 2269 C C . SER B 2 32 ? 11.372 0.454 6.106 1.00 0.49 32 SER B C 1
ATOM 2270 O O . SER B 2 32 ? 11.059 -0.249 5.166 1.00 0.90 32 SER B O 1
ATOM 2278 N N . GLY B 2 33 ? 11.625 1.742 5.962 1.00 0.45 33 GLY B N 1
ATOM 2279 C CA . GLY B 2 33 ? 11.558 2.370 4.680 1.00 0.36 33 GLY B CA 1
ATOM 2280 C C . GLY B 2 33 ? 10.882 3.701 4.831 1.00 0.33 33 GLY B C 1
ATOM 2281 O O . GLY B 2 33 ? 11.327 4.548 5.602 1.00 0.51 33 GLY B O 1
ATOM 2285 N N . TYR B 2 34 ? 9.772 3.877 4.168 1.00 0.25 34 TYR B N 1
ATOM 2286 C CA . TYR B 2 34 ? 9.049 5.125 4.278 1.00 0.22 34 TYR B CA 1
ATOM 2287 C C . TYR B 2 34 ? 7.569 4.934 3.967 1.00 0.20 34 TYR B C 1
ATOM 2288 O O . TYR B 2 34 ? 7.145 3.884 3.485 1.00 0.25 34 TYR B O 1
ATOM 2306 N N . ILE B 2 35 ? 6.810 5.958 4.282 1.00 0.19 35 ILE B N 1
ATOM 2307 C CA . ILE B 2 35 ? 5.375 6.015 4.041 1.00 0.17 35 ILE B CA 1
ATOM 2308 C C . ILE B 2 35 ? 5.074 7.210 3.149 1.00 0.17 35 ILE B C 1
ATOM 2309 O O . ILE B 2 35 ? 5.663 8.280 3.316 1.00 0.24 35 ILE B O 1
ATOM 2325 N N . CYS B 2 36 ? 4.158 7.030 2.224 1.00 0.15 36 CYS B N 1
ATOM 2326 C CA . CYS B 2 36 ? 3.767 8.088 1.329 1.00 0.16 36 CYS B CA 1
ATOM 2327 C C . CYS B 2 36 ? 2.284 8.347 1.445 1.00 0.16 36 CYS B C 1
ATOM 2328 O O . CYS B 2 36 ? 1.512 7.465 1.806 1.00 0.26 36 CYS B O 1
ATOM 2335 N N . ARG B 2 37 ? 1.896 9.564 1.171 1.00 0.14 37 ARG B N 1
ATOM 2336 C CA . ARG B 2 37 ? 0.502 9.927 1.132 1.00 0.14 37 ARG B CA 1
ATOM 2337 C C . ARG B 2 37 ? 0.280 10.922 0.015 1.00 0.14 37 ARG B C 1
ATOM 2338 O O . ARG B 2 37 ? 1.093 11.812 -0.208 1.00 0.16 37 ARG B O 1
ATOM 2359 N N . CYS B 2 38 ? -0.791 10.731 -0.711 1.00 0.15 38 CYS B N 1
ATOM 2360 C CA . CYS B 2 38 ? -1.100 11.562 -1.858 1.00 0.19 38 CYS B CA 1
ATOM 2361 C C . CYS B 2 38 ? -2.080 12.664 -1.538 1.00 0.21 38 CYS B C 1
ATOM 2362 O O . CYS B 2 38 ? -2.681 12.717 -0.466 1.00 0.21 38 CYS B O 1
ATOM 2369 N N . ASN B 2 39 ? -2.214 13.535 -2.513 1.00 0.27 39 ASN B N 1
ATOM 2370 C CA . ASN B 2 39 ? -3.170 14.624 -2.482 1.00 0.36 39 ASN B CA 1
ATOM 2371 C C . ASN B 2 39 ? -4.476 14.149 -3.137 1.00 0.42 39 ASN B C 1
ATOM 2372 O O . ASN B 2 39 ? -4.537 13.021 -3.631 1.00 0.44 39 ASN B O 1
ATOM 2383 N N . GLN B 2 40 ? -5.492 15.006 -3.150 1.00 0.50 40 GLN B N 1
ATOM 2384 C CA . GLN B 2 40 ? -6.825 14.668 -3.668 1.00 0.57 40 GLN B CA 1
ATOM 2385 C C . GLN B 2 40 ? -6.773 13.985 -5.039 1.00 0.54 40 GLN B C 1
ATOM 2386 O O . GLN B 2 40 ? -7.352 12.914 -5.231 1.00 0.68 40 GLN B O 1
ATOM 2400 N N . GLY B 2 41 ? -6.076 14.604 -5.984 1.00 0.45 41 GLY B N 1
ATOM 2401 C CA . GLY B 2 41 ? -6.096 14.129 -7.356 1.00 0.41 41 GLY B CA 1
ATOM 2402 C C . GLY B 2 41 ? -5.064 13.074 -7.658 1.00 0.38 41 GLY B C 1
ATOM 2403 O O . GLY B 2 41 ? -4.770 12.835 -8.827 1.00 0.40 41 GLY B O 1
ATOM 2407 N N . TYR B 2 42 ? -4.499 12.434 -6.645 1.00 0.36 42 TYR B N 1
ATOM 2408 C CA . TYR B 2 42 ? -3.417 11.499 -6.906 1.00 0.33 42 TYR B CA 1
ATOM 2409 C C . TYR B 2 42 ? -3.589 10.205 -6.142 1.00 0.32 42 TYR B C 1
ATOM 2410 O O . TYR B 2 42 ? -4.269 10.142 -5.117 1.00 0.38 42 TYR B O 1
ATOM 2428 N N . ARG B 2 43 ? -2.969 9.183 -6.680 1.00 0.29 43 ARG B N 1
ATOM 2429 C CA . ARG B 2 43 ? -2.888 7.887 -6.062 1.00 0.25 43 ARG B CA 1
ATOM 2430 C C . ARG B 2 43 ? -1.446 7.448 -6.043 1.00 0.24 43 ARG B C 1
ATOM 2431 O O . ARG B 2 43 ? -0.610 7.990 -6.772 1.00 0.31 43 ARG B O 1
ATOM 2452 N N . ILE B 2 44 ? -1.149 6.487 -5.208 1.00 0.20 44 ILE B N 1
ATOM 2453 C CA . ILE B 2 44 ? 0.211 6.067 -5.024 1.00 0.18 44 ILE B CA 1
ATOM 2454 C C . ILE B 2 44 ? 0.624 5.035 -6.063 1.00 0.20 44 ILE B C 1
ATOM 2455 O O . ILE B 2 44 ? -0.005 3.992 -6.204 1.00 0.23 44 ILE B O 1
ATOM 2471 N N . SER B 2 45 ? 1.696 5.318 -6.770 1.00 0.22 45 SER B N 1
ATOM 2472 C CA . SER B 2 45 ? 2.239 4.383 -7.723 1.00 0.28 45 SER B CA 1
ATOM 2473 C C . SER B 2 45 ? 3.487 3.745 -7.134 1.00 0.27 45 SER B C 1
ATOM 2474 O O . SER B 2 45 ? 4.478 4.426 -6.862 1.00 0.27 45 SER B O 1
ATOM 2482 N N . LEU B 2 46 ? 3.407 2.449 -6.888 1.00 0.37 46 LEU B N 1
ATOM 2483 C CA . LEU B 2 46 ? 4.501 1.709 -6.323 1.00 0.45 46 LEU B CA 1
ATOM 2484 C C . LEU B 2 46 ? 5.487 1.325 -7.419 1.00 0.59 46 LEU B C 1
ATOM 2485 O O . LEU B 2 46 ? 5.101 1.128 -8.570 1.00 0.63 46 LEU B O 1
ATOM 2501 N N . ASP B 2 47 ? 6.761 1.252 -7.064 1.00 0.73 47 ASP B N 1
ATOM 2502 C CA . ASP B 2 47 ? 7.817 1.085 -8.052 1.00 0.92 47 ASP B CA 1
ATOM 2503 C C . ASP B 2 47 ? 8.233 -0.369 -8.223 1.00 1.12 47 ASP B C 1
ATOM 2504 O O . ASP B 2 47 ? 7.690 -1.280 -7.610 1.00 1.61 47 ASP B O 1
ATOM 2513 N N . GLY B 2 48 ? 9.251 -0.543 -9.047 1.00 0.80 48 GLY B N 1
ATOM 2514 C CA . GLY B 2 48 ? 9.659 -1.852 -9.505 1.00 0.75 48 GLY B CA 1
ATOM 2515 C C . GLY B 2 48 ? 10.662 -2.472 -8.583 1.00 0.74 48 GLY B C 1
ATOM 2516 O O . GLY B 2 48 ? 11.437 -3.341 -8.978 1.00 0.84 48 GLY B O 1
ATOM 2520 N N . THR B 2 49 ? 10.652 -2.013 -7.349 1.00 0.72 49 THR B N 1
ATOM 2521 C CA . THR B 2 49 ? 11.527 -2.541 -6.337 1.00 0.72 49 THR B CA 1
ATOM 2522 C C . THR B 2 49 ? 10.770 -2.714 -5.024 1.00 0.65 49 THR B C 1
ATOM 2523 O O . THR B 2 49 ? 11.100 -3.584 -4.220 1.00 0.77 49 THR B O 1
ATOM 2534 N N . GLY B 2 50 ? 9.760 -1.880 -4.805 1.00 0.52 50 GLY B N 1
ATOM 2535 C CA . GLY B 2 50 ? 8.931 -2.010 -3.629 1.00 0.48 50 GLY B CA 1
ATOM 2536 C C . GLY B 2 50 ? 8.859 -0.715 -2.843 1.00 0.45 50 GLY B C 1
ATOM 2537 O O . GLY B 2 50 ? 8.799 -0.719 -1.614 1.00 0.53 50 GLY B O 1
ATOM 2541 N N . ASN B 2 51 ? 8.871 0.390 -3.568 1.00 0.38 51 ASN B N 1
ATOM 2542 C CA . ASN B 2 51 ? 8.754 1.723 -2.997 1.00 0.36 51 ASN B CA 1
ATOM 2543 C C . ASN B 2 51 ? 7.530 2.396 -3.614 1.00 0.31 51 ASN B C 1
ATOM 2544 O O . ASN B 2 51 ? 6.859 1.789 -4.444 1.00 0.37 51 ASN B O 1
ATOM 2555 N N . VAL B 2 52 ? 7.229 3.629 -3.222 1.00 0.27 52 VAL B N 1
ATOM 2556 C CA . VAL B 2 52 ? 5.978 4.282 -3.631 1.00 0.27 52 VAL B CA 1
ATOM 2557 C C . VAL B 2 52 ? 6.110 5.810 -3.776 1.00 0.26 52 VAL B C 1
ATOM 2558 O O . VAL B 2 52 ? 6.918 6.450 -3.109 1.00 0.29 52 VAL B O 1
ATOM 2571 N N . THR B 2 53 ? 5.312 6.369 -4.682 1.00 0.25 53 THR B N 1
ATOM 2572 C CA . THR B 2 53 ? 5.189 7.821 -4.864 1.00 0.22 53 THR B CA 1
ATOM 2573 C C . THR B 2 53 ? 3.869 8.150 -5.573 1.00 0.24 53 THR B C 1
ATOM 2574 O O . THR B 2 53 ? 3.226 7.266 -6.119 1.00 0.31 53 THR B O 1
ATOM 2585 N N . CYS B 2 54 ? 3.465 9.415 -5.557 1.00 0.23 54 CYS B N 1
ATOM 2586 C CA . CYS B 2 54 ? 2.124 9.797 -5.998 1.00 0.26 54 CYS B CA 1
ATOM 2587 C C . CYS B 2 54 ? 2.063 10.342 -7.418 1.00 0.25 54 CYS B C 1
ATOM 2588 O O . CYS B 2 54 ? 2.895 11.148 -7.835 1.00 0.26 54 CYS B O 1
ATOM 2595 N N . ILE B 2 55 ? 1.032 9.901 -8.129 1.00 0.26 55 ILE B N 1
ATOM 2596 C CA . ILE B 2 55 ? 0.645 10.454 -9.426 1.00 0.28 55 ILE B CA 1
ATOM 2597 C C . ILE B 2 55 ? -0.863 10.483 -9.543 1.00 0.31 55 ILE B C 1
ATOM 2598 O O . ILE B 2 55 ? -1.533 9.922 -8.693 1.00 0.36 55 ILE B O 1
ATOM 2614 N N . VAL B 2 56 ? -1.390 11.152 -10.576 1.00 0.32 56 VAL B N 1
ATOM 2615 C CA . VAL B 2 56 ? -2.824 11.330 -10.728 1.00 0.36 56 VAL B CA 1
ATOM 2616 C C . VAL B 2 56 ? -3.588 10.048 -10.427 1.00 0.34 56 VAL B C 1
ATOM 2617 O O . VAL B 2 56 ? -3.210 8.944 -10.819 1.00 0.41 56 VAL B O 1
ATOM 2630 N N . ARG B 2 57 ? -4.628 10.233 -9.673 1.00 0.29 57 ARG B N 1
ATOM 2631 C CA . ARG B 2 57 ? -5.464 9.147 -9.193 1.00 0.30 57 ARG B CA 1
ATOM 2632 C C . ARG B 2 57 ? -6.148 8.390 -10.328 1.00 0.31 57 ARG B C 1
ATOM 2633 O O . ARG B 2 57 ? -6.942 8.954 -11.081 1.00 0.36 57 ARG B O 1
ATOM 2654 N N . GLN B 2 58 ? -5.812 7.118 -10.463 1.00 0.36 58 GLN B N 1
ATOM 2655 C CA . GLN B 2 58 ? -6.581 6.226 -11.307 1.00 0.44 58 GLN B CA 1
ATOM 2656 C C . GLN B 2 58 ? -6.764 4.870 -10.623 1.00 0.56 58 GLN B C 1
ATOM 2657 O O . GLN B 2 58 ? -7.893 4.385 -10.512 1.00 1.20 58 GLN B O 1
ATOM 2671 N N . GLU B 2 59 ? -5.657 4.301 -10.124 1.00 0.47 59 GLU B N 1
ATOM 2672 C CA . GLU B 2 59 ? -5.652 3.014 -9.408 1.00 0.48 59 GLU B CA 1
ATOM 2673 C C . GLU B 2 59 ? -4.227 2.492 -9.333 1.00 0.46 59 GLU B C 1
ATOM 2674 O O . GLU B 2 59 ? -3.640 2.159 -10.366 1.00 0.98 59 GLU B O 1
ATOM 2686 N N . SER B 2 60 ? -3.675 2.429 -8.120 1.00 0.64 60 SER B N 1
ATOM 2687 C CA . SER B 2 60 ? -2.274 2.065 -7.937 1.00 0.64 60 SER B CA 1
ATOM 2688 C C . SER B 2 60 ? -1.413 3.061 -8.705 1.00 0.57 60 SER B C 1
ATOM 2689 O O . SER B 2 60 ? -0.568 2.689 -9.527 1.00 0.73 60 SER B O 1
ATOM 2697 N N . GLY B 2 61 ? -1.652 4.334 -8.431 1.00 0.41 61 GLY B N 1
ATOM 2698 C CA . GLY B 2 61 ? -1.065 5.383 -9.222 1.00 0.46 61 GLY B CA 1
ATOM 2699 C C . GLY B 2 61 ? -2.046 5.871 -10.254 1.00 0.50 61 GLY B C 1
ATOM 2700 O O . GLY B 2 61 ? -1.611 6.232 -11.368 1.00 1.24 61 GLY B O 1
#

Nearest PDB structures (foldseek):
  2k2s-assembly1_A  TM=1.007E+00  e=1.777E-26  Toxoplasma gondii
  6z5h-assembly2_BBB  TM=5.650E-01  e=3.375E-04  Aeromonas hydrophila
  4hfs-assembly1_B  TM=5.173E-01  e=4.007E-02  Bacillus subtilis subsp. subtilis str. 168
  2oxh-assembly2_B  TM=3.029E-01  e=1.192E-01  Paracoccus denitrificans
  3gvz-assembly2_B  TM=2.993E-01  e=1.968E+00  Chromobacterium violaceum ATCC 12472

GO terms:
  GO:0005515 protein binding (F, IPI)
  GO:0044174 host cell endosome (C, IDA)
  GO:0020009 microneme (C, IDA)
  GO:0033691 sialic acid binding (F, IDA)
  GO:0140403 effector-mediated suppression of host innate immune response (P, IDA)
  GO:0046812 host cell surface binding (F, IDA)
  GO:0033691 sialic acid binding (F, IMP)
  GO:0140404 effector-mediated perturbation of host innate immune response by symbiont (P, IMP)
  GO:0075109 symbiont-mediated perturbation of host receptor-mediated signal transduction (P, IMP)
  GO:0035662 Toll-like receptor 4 binding (F, IPI)
  GO:0035663 Toll-like receptor 2 binding (F, IPI)

InterPro domains:
  IPR008117 Micronemal protein 1 [PR01744] (61-75)
  IPR008117 Micronemal protein 1 [PR01744] (102-116)
  IPR008117 Micronemal protein 1 [PR01744] (164-180)
  IPR008117 Micronemal protein 1 [PR01744] (190-207)
  IPR008117 Micronemal protein 1 [PR01744] (341-356)
  IPR008117 Micronemal protein 1 [PR01744] (372-388)
  IPR008117 Micronemal protein 1 [PR01744] (418-435)
  IPR019562 Micronemal adhesive repeat, sialic-acid binding [PF10564] (41-138)
  IPR019562 Micronemal adhesive repeat, sialic-acid binding [PF10564] (148-213)
  IPR024691 Micronemal protein 1, galectin-like domain [PF11476] (336-450)
  IPR038686 MIC1, C-terminal superfamily [G3DSA:2.60.120.710] (320-456)

Radius of gyration: 14.44 Å; Cα contacts (8 Å, |Δi|>4): 685; chains: 2; bounding box: 44×34×30 Å

Solvent-accessible surface area: 7927 Å² total; per-residue (Å²): 148,73,107,39,115,24,109,59,21,125,9,90,1,76,63,27,49,14,0,1,0,39,0,84,9,55,86,0,63,4,46,11,52,59,17,3,21,2,40,0,24,0,112,105,8,43,2,78,7,14,32,19,115,151,39,99,59,45,45,1,120,9,72,83,6,41,2,46,3,2,0,0,0,0,1,7,92,96,0,19,3,0,0,0,0,1,2,44,47,127,82,101,18,8,1,0,1,0,0,0,0,17,81,8,52,8,74,58,58,6,88,0,18,0,78,29,0,39,75,31,0,10,12,38,82,52,96,24,30,146,74,82,42,1,36,77,194,128,122,32,56,49,0,47,86,56,103,9,2,36,44,176,14,19,44,57,36,69,72,25,143,26,0,1,2,0,30,14,78,84,28,56,36,0,30,4,4,28,22,0,1,3,50,1,80,93,115,128,68,21,2

Secondary structure (DSSP, 8-state):
-EE--SSEEEEE--BTEEEEEEEE-SSEEEEEETTEEEEEETTTTEEEEE-SSS-PPEEEE---EEEEEEEEEEESSSS-EEEEEEEEETTTEEEEEEEEETT----SS-EEEEE--BEEEEEEEEE--S------/-TTS--HHHH-SS-SSS--EEEE-SSEEEEE--TTEEEEE-SSS-EEEEESSS--

Sequence (191 aa):
KTEIHGDSTKATLEEGQQLTLTFISTKLDVAVGSCHSLVANFLDGFLKFQTGSNSAFDVVEVEEPAGPAVLTIGLGHKGRLAVVLDYTRLNAALGSAAYVVEDSGCSSSEEVSFQGVGSGATLVVTTLGESPTAVSLSETPAACSSNPCGPEAAGTCKETNSGYICRCNQGYRISLDGTGNVTCIVRQESG

B-factor: mean 0.86, std 0.85, range [0.13, 7.63]

Organism: Toxoplasma gondii (NCBI:txid5811)

CATH classification: 2.60.120.710